Protein AF-X1JE04-F1 (afdb_monomer_lite)

Radius of gyration: 17.34 Å; chains: 1; bounding box: 39×42×39 Å

Structure (mmCIF, N/CA/C/O backbone):
data_AF-X1JE04-F1
#
_entry.id   AF-X1JE04-F1
#
loop_
_atom_site.group_PDB
_atom_site.id
_atom_site.type_symbol
_atom_site.label_atom_id
_atom_site.label_alt_id
_atom_site.label_comp_id
_atom_site.label_asym_id
_atom_site.label_entity_id
_atom_site.label_seq_id
_atom_site.pdbx_PDB_ins_code
_atom_site.Cartn_x
_atom_site.Cartn_y
_atom_site.Cartn_z
_atom_site.occupancy
_atom_site.B_iso_or_equiv
_atom_site.auth_seq_id
_atom_site.auth_comp_id
_atom_site.auth_asym_id
_atom_site.auth_atom_id
_atom_site.pdbx_PDB_model_num
ATOM 1 N N . TYR A 1 1 ? 7.769 -6.263 4.282 1.00 40.28 1 TYR A N 1
ATOM 2 C CA . TYR A 1 1 ? 6.838 -5.436 5.072 1.00 40.28 1 TYR A CA 1
ATOM 3 C C . TYR A 1 1 ? 5.611 -5.238 4.220 1.00 40.28 1 TYR A C 1
ATOM 5 O O . TYR A 1 1 ? 5.679 -4.484 3.252 1.00 40.28 1 TYR A O 1
ATOM 13 N N . ALA A 1 2 ? 4.546 -5.998 4.472 1.00 45.56 2 ALA A N 1
ATOM 14 C CA . ALA A 1 2 ? 3.330 -5.900 3.672 1.00 45.56 2 ALA A CA 1
ATOM 15 C C . ALA A 1 2 ? 2.367 -4.900 4.323 1.00 45.56 2 ALA A C 1
ATOM 17 O O . ALA A 1 2 ? 1.620 -5.281 5.221 1.00 45.56 2 ALA A O 1
ATOM 18 N N . ALA A 1 3 ? 2.370 -3.665 3.813 1.00 58.09 3 ALA A N 1
ATOM 19 C CA . ALA A 1 3 ? 1.420 -2.602 4.139 1.00 58.09 3 ALA A CA 1
ATOM 20 C C . ALA A 1 3 ? 1.406 -2.197 5.615 1.00 58.09 3 ALA A C 1
ATOM 22 O O . ALA A 1 3 ? 0.579 -2.655 6.397 1.00 58.09 3 ALA A O 1
ATOM 23 N N . GLU A 1 4 ? 2.353 -1.343 5.986 1.00 73.12 4 GLU A N 1
ATOM 24 C CA . GLU A 1 4 ? 2.323 -0.669 7.281 1.00 73.12 4 GLU A CA 1
ATOM 25 C C . GLU A 1 4 ? 1.287 0.453 7.237 1.00 73.12 4 GLU A C 1
ATOM 27 O O . GLU A 1 4 ? 1.339 1.277 6.325 1.00 73.12 4 GLU A O 1
ATOM 32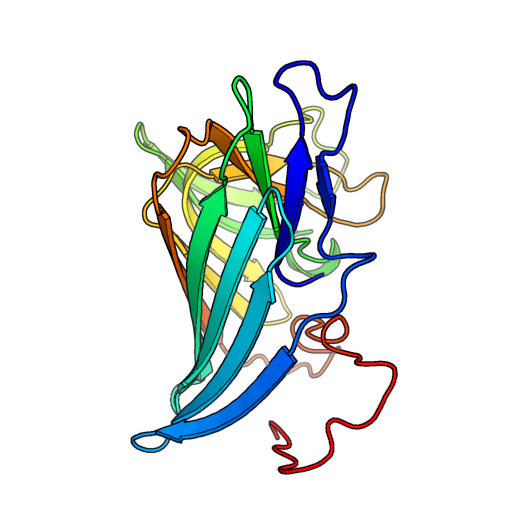 N N . PHE A 1 5 ? 0.369 0.463 8.205 1.00 84.12 5 PHE A N 1
ATOM 33 C CA . PHE A 1 5 ? -0.523 1.589 8.460 1.00 84.12 5 PHE A CA 1
ATOM 34 C C . PHE A 1 5 ? 0.094 2.449 9.553 1.00 84.12 5 PHE A C 1
ATOM 36 O O . PHE A 1 5 ? 0.276 1.976 10.678 1.00 84.12 5 PHE A O 1
ATOM 43 N N . THR A 1 6 ? 0.364 3.710 9.239 1.00 88.25 6 THR A N 1
ATOM 44 C CA . THR A 1 6 ? 0.757 4.717 10.224 1.00 88.25 6 THR A CA 1
ATOM 45 C C . THR A 1 6 ? -0.120 5.944 10.047 1.00 88.25 6 THR A C 1
ATOM 47 O O . THR A 1 6 ? -0.130 6.541 8.974 1.00 88.25 6 THR A O 1
ATOM 50 N N . VAL A 1 7 ? -0.846 6.326 11.098 1.00 88.69 7 VAL A N 1
ATOM 51 C CA . VAL A 1 7 ? -1.640 7.560 11.120 1.00 88.69 7 VAL A CA 1
ATOM 52 C C . VAL A 1 7 ? -0.888 8.603 11.922 1.00 88.69 7 VAL A C 1
ATOM 54 O O . VAL A 1 7 ? -0.470 8.339 13.051 1.00 88.69 7 VAL A O 1
ATOM 57 N N . HIS A 1 8 ? -0.713 9.783 11.349 1.00 91.75 8 HIS A N 1
ATOM 58 C CA . HIS A 1 8 ? 0.039 10.876 11.950 1.00 91.75 8 HIS A CA 1
ATOM 59 C C . HIS A 1 8 ? -0.598 12.235 11.636 1.00 91.75 8 HIS A C 1
ATOM 61 O O . HIS A 1 8 ? -1.501 12.335 10.806 1.00 91.75 8 HIS A O 1
ATOM 67 N N . ASP A 1 9 ? -0.123 13.290 12.292 1.00 89.06 9 ASP A N 1
ATOM 68 C CA . ASP A 1 9 ? -0.504 14.670 11.979 1.00 89.06 9 ASP A CA 1
ATOM 69 C C . ASP A 1 9 ? 0.147 15.166 10.675 1.00 89.06 9 ASP A C 1
ATOM 71 O O . ASP A 1 9 ? 1.183 14.644 10.254 1.00 89.06 9 ASP A O 1
ATOM 75 N N . ALA A 1 10 ? -0.381 16.218 10.036 1.00 84.69 10 ALA A N 1
ATOM 76 C CA . ALA A 1 10 ? 0.172 16.729 8.769 1.00 84.69 10 ALA A CA 1
ATOM 77 C C . ALA A 1 10 ? 1.661 17.112 8.848 1.00 84.69 10 ALA A C 1
ATOM 79 O O . ALA A 1 10 ? 2.366 17.148 7.837 1.00 84.69 10 ALA A O 1
ATOM 80 N N . LYS A 1 11 ? 2.145 17.434 10.053 1.00 85.69 11 LYS A N 1
ATOM 81 C CA . LYS A 1 11 ? 3.531 17.840 10.312 1.00 85.69 11 LYS A CA 1
ATOM 82 C C . LYS A 1 11 ? 4.466 16.669 10.604 1.00 85.69 11 LYS A C 1
ATOM 84 O O . LYS A 1 11 ? 5.660 16.917 10.765 1.00 85.69 11 LYS A O 1
ATOM 89 N N . TRP A 1 12 ? 3.959 15.435 10.656 1.00 84.12 12 TRP A N 1
ATOM 90 C CA . TRP A 1 12 ? 4.743 14.229 10.950 1.00 84.12 12 TRP A CA 1
ATOM 91 C C . TRP A 1 12 ? 5.480 14.301 12.292 1.00 84.12 12 TRP A C 1
ATOM 93 O O . TRP A 1 12 ? 6.602 13.815 12.438 1.00 84.12 12 TRP A O 1
ATOM 103 N N . THR A 1 13 ? 4.868 14.955 13.274 1.00 86.38 13 THR A N 1
ATOM 104 C CA . THR A 1 13 ? 5.428 15.113 14.620 1.00 86.38 13 THR A CA 1
ATOM 105 C C . THR A 1 13 ? 4.823 14.141 15.617 1.00 86.38 13 THR A C 1
ATOM 107 O O . THR A 1 13 ? 5.490 13.766 16.580 1.00 86.38 13 THR A O 1
ATOM 110 N N . THR A 1 14 ? 3.585 13.713 15.379 1.00 89.12 14 THR A N 1
ATOM 111 C CA . THR A 1 14 ? 2.824 12.838 16.268 1.00 89.12 14 THR A CA 1
ATOM 112 C C . THR A 1 14 ? 2.247 11.688 15.460 1.00 89.12 14 THR A C 1
ATOM 114 O O . THR A 1 14 ? 1.502 11.916 14.513 1.00 89.12 14 THR A O 1
ATOM 117 N N . ALA A 1 15 ? 2.583 10.453 15.838 1.00 89.88 15 ALA A N 1
ATOM 118 C CA . ALA A 1 15 ? 1.915 9.259 15.333 1.00 89.88 15 ALA A CA 1
ATOM 119 C C . ALA A 1 15 ? 0.777 8.889 16.292 1.00 89.88 15 ALA A C 1
ATOM 121 O O . ALA A 1 15 ? 1.029 8.617 17.465 1.00 89.88 15 ALA A O 1
ATOM 122 N N . PHE A 1 16 ? -0.455 8.895 15.790 1.00 90.50 16 PHE A N 1
ATOM 123 C CA . PHE A 1 16 ? -1.651 8.490 16.533 1.00 90.50 16 PHE A CA 1
ATOM 124 C C . PHE A 1 16 ? -1.824 6.970 16.519 1.00 90.50 16 PHE A C 1
ATOM 126 O O . PHE A 1 16 ? -2.268 6.382 17.496 1.00 90.50 16 PHE A O 1
ATOM 133 N N . PHE A 1 17 ? -1.426 6.325 15.421 1.00 90.19 17 PHE A N 1
ATOM 134 C CA . PHE A 1 17 ? -1.535 4.882 15.250 1.00 90.19 17 PHE A CA 1
ATOM 135 C C . PHE A 1 17 ? -0.348 4.334 14.454 1.00 90.19 17 PHE A C 1
ATOM 137 O O . PHE A 1 17 ? 0.114 4.964 13.501 1.00 90.19 17 PHE A O 1
ATOM 144 N N . THR A 1 18 ? 0.109 3.129 14.802 1.00 85.94 18 THR A N 1
ATOM 145 C CA . THR A 1 18 ? 0.985 2.319 13.950 1.00 85.94 18 THR A CA 1
ATOM 146 C C . THR A 1 18 ? 0.634 0.843 14.082 1.00 85.94 18 THR A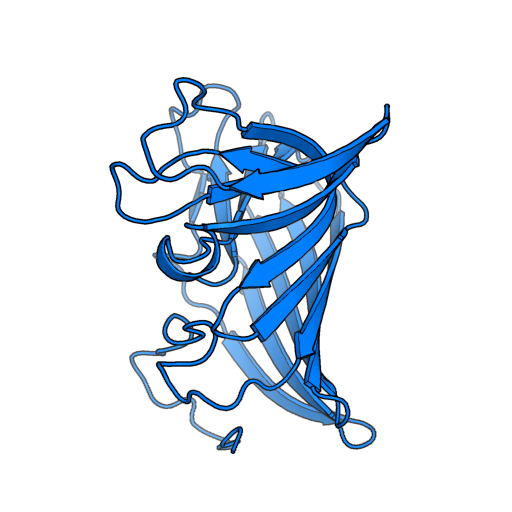 C 1
ATOM 148 O O . THR A 1 18 ? 0.590 0.296 15.186 1.00 85.94 18 THR A O 1
ATOM 151 N N . SER A 1 19 ? 0.466 0.160 12.949 1.00 80.94 19 SER A N 1
ATOM 152 C CA . SER A 1 19 ? 0.194 -1.282 12.928 1.00 80.94 19 SER A CA 1
ATOM 153 C C . SER A 1 19 ? 1.370 -2.126 13.446 1.00 80.94 19 SER A C 1
ATOM 155 O O . SER A 1 19 ? 1.237 -3.333 13.612 1.00 80.94 19 SER A O 1
ATOM 157 N N . ARG A 1 20 ? 2.542 -1.523 13.709 1.00 75.94 20 ARG A N 1
ATOM 158 C CA . ARG A 1 20 ? 3.723 -2.221 14.256 1.00 75.94 20 ARG A CA 1
ATOM 159 C C . ARG A 1 20 ? 3.629 -2.537 15.742 1.00 75.94 20 ARG A C 1
ATOM 161 O O . ARG A 1 20 ? 4.259 -3.484 16.200 1.00 75.94 20 ARG A O 1
ATOM 168 N N . THR A 1 21 ? 2.922 -1.707 16.499 1.00 76.44 21 THR A N 1
ATOM 169 C CA . THR A 1 21 ? 2.759 -1.865 17.954 1.00 76.44 21 THR A CA 1
ATOM 170 C C . THR A 1 21 ? 1.351 -2.319 18.319 1.00 76.44 21 THR A C 1
ATOM 172 O O . THR A 1 21 ? 0.981 -2.317 19.490 1.00 76.44 21 THR A O 1
ATOM 175 N N . GLY A 1 22 ? 0.576 -2.660 17.295 1.00 71.31 22 GLY A N 1
ATOM 176 C CA . GLY A 1 22 ? -0.812 -3.045 17.366 1.00 71.31 22 GLY A CA 1
ATOM 177 C C . GLY A 1 22 ? -1.067 -4.442 17.922 1.00 71.31 22 GLY A C 1
ATOM 178 O O . GLY A 1 22 ? -0.151 -5.198 18.250 1.00 71.31 22 GLY A O 1
ATOM 179 N N . SER A 1 23 ? -2.342 -4.797 18.012 1.00 79.38 23 SER A N 1
ATOM 180 C CA . SER A 1 23 ? -2.817 -6.142 18.362 1.00 79.38 23 SER A CA 1
ATOM 181 C C . SER A 1 23 ? -3.913 -6.577 17.386 1.00 79.38 23 SER A C 1
ATOM 183 O O . SER A 1 23 ? -5.082 -6.664 17.769 1.00 79.38 23 SER A O 1
ATOM 185 N N . PRO A 1 24 ? -3.562 -6.812 16.108 1.00 83.38 24 PRO A N 1
ATOM 186 C CA . PRO A 1 24 ? -4.535 -7.186 15.096 1.00 83.38 24 PRO A CA 1
ATOM 187 C C . PRO A 1 24 ? -5.117 -8.579 15.359 1.00 83.38 24 PRO A C 1
ATOM 189 O O . PRO A 1 24 ? -4.461 -9.447 15.933 1.00 83.38 24 PRO A O 1
ATOM 192 N N . THR A 1 25 ? -6.334 -8.808 14.878 1.00 82.88 25 THR A N 1
ATOM 193 C CA . THR A 1 25 ? -6.960 -10.134 14.786 1.00 82.88 25 THR A CA 1
ATOM 194 C C . THR A 1 25 ? -6.868 -10.626 13.349 1.00 82.88 25 THR A C 1
ATOM 196 O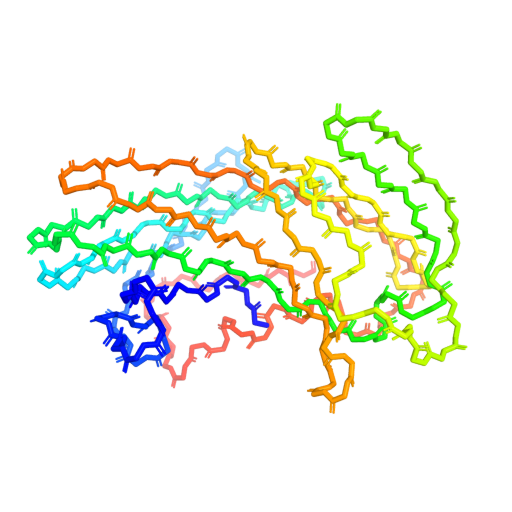 O . THR A 1 25 ? -7.112 -9.849 12.429 1.00 82.88 25 THR A O 1
ATOM 199 N N . ALA A 1 26 ? -6.536 -11.900 13.147 1.00 82.69 26 ALA A N 1
ATOM 200 C CA . ALA A 1 26 ? -6.434 -12.510 11.826 1.00 82.69 26 ALA A CA 1
ATOM 201 C C . ALA A 1 26 ? -7.333 -13.747 11.719 1.00 82.69 26 ALA A C 1
ATOM 203 O O . ALA A 1 26 ? -7.401 -14.541 12.656 1.00 82.69 26 ALA A O 1
ATOM 204 N N . THR A 1 27 ? -7.990 -13.922 10.576 1.00 83.12 27 THR A N 1
ATOM 205 C CA . THR A 1 27 ? -8.790 -15.105 10.241 1.00 83.12 27 THR A CA 1
ATOM 206 C C . THR A 1 27 ? -8.435 -15.588 8.838 1.00 83.12 27 THR A C 1
ATOM 208 O O . THR A 1 27 ? -8.167 -14.789 7.941 1.00 83.12 27 THR A O 1
ATOM 211 N N . VAL A 1 28 ? -8.408 -16.907 8.642 1.00 84.25 28 VAL A N 1
ATOM 212 C CA . VAL A 1 28 ? -8.172 -17.531 7.333 1.00 84.25 28 VAL A CA 1
ATOM 213 C C . VAL A 1 28 ? -9.399 -18.345 6.946 1.00 84.25 28 VAL A C 1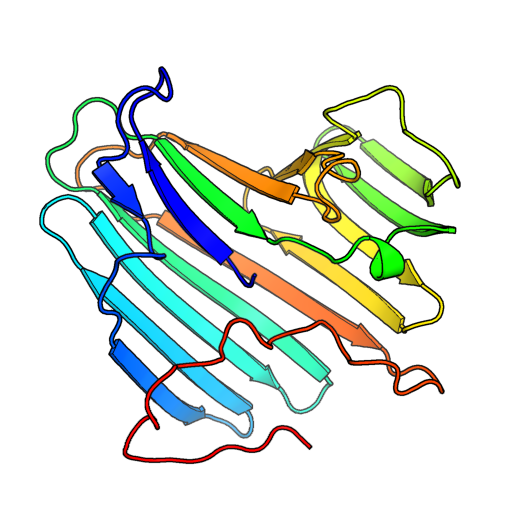
ATOM 215 O O . VAL A 1 28 ? -9.930 -19.101 7.759 1.00 84.25 28 VAL A O 1
ATOM 218 N N . ALA A 1 29 ? -9.850 -18.193 5.705 1.00 85.75 29 ALA A N 1
ATOM 219 C CA . ALA A 1 29 ? -10.980 -18.922 5.150 1.00 85.75 29 ALA A CA 1
ATOM 220 C C . ALA A 1 29 ? -10.718 -19.328 3.695 1.00 85.75 29 ALA A C 1
ATOM 222 O O . ALA A 1 29 ? -9.951 -18.688 2.982 1.00 85.75 29 ALA A O 1
ATOM 223 N N . GLU A 1 30 ? -11.404 -20.377 3.253 1.00 88.25 30 GLU A N 1
ATOM 224 C CA . GLU A 1 30 ? -11.472 -20.773 1.847 1.00 88.25 30 GLU A CA 1
ATOM 225 C C . GLU A 1 30 ? -12.775 -20.231 1.245 1.00 88.25 30 GLU A C 1
ATOM 227 O O . GLU A 1 30 ? -13.860 -20.499 1.767 1.00 88.25 30 GLU A O 1
ATOM 232 N N . ASP A 1 31 ? -12.681 -19.476 0.150 1.00 82.81 31 ASP A N 1
ATOM 233 C CA . ASP A 1 31 ? -13.820 -18.862 -0.539 1.00 82.81 31 ASP A CA 1
ATOM 234 C C . ASP A 1 31 ? -13.687 -19.071 -2.051 1.00 82.81 31 ASP A C 1
ATOM 236 O O . ASP A 1 31 ? -12.750 -18.590 -2.684 1.00 82.81 31 ASP A O 1
ATOM 240 N N . GLY A 1 32 ? -14.597 -19.847 -2.645 1.00 80.38 32 GLY A N 1
ATOM 241 C CA . GLY A 1 32 ? -14.619 -20.062 -4.096 1.00 80.38 32 GLY A CA 1
ATOM 242 C C . GLY A 1 32 ? -13.352 -20.698 -4.694 1.00 80.38 32 GLY A C 1
ATOM 243 O O . GLY A 1 32 ? -13.101 -20.520 -5.883 1.00 80.38 32 GLY A O 1
ATOM 244 N N . GLY A 1 33 ? -12.560 -21.432 -3.901 1.00 81.50 33 GLY A N 1
ATOM 245 C CA . GLY A 1 33 ? -11.275 -22.009 -4.324 1.00 81.50 33 GLY A CA 1
ATOM 246 C C . GLY A 1 33 ? -10.079 -21.057 -4.201 1.00 81.50 33 GLY A C 1
ATOM 247 O O . GLY A 1 33 ? -9.002 -21.382 -4.697 1.00 81.50 33 GLY A O 1
ATOM 248 N N . ALA A 1 34 ? -10.270 -19.899 -3.568 1.00 83.81 34 ALA A N 1
ATOM 249 C CA . ALA A 1 34 ? -9.215 -18.987 -3.156 1.00 83.81 34 ALA A CA 1
ATOM 250 C C . ALA A 1 34 ? -9.029 -19.035 -1.634 1.00 83.81 34 ALA A C 1
ATOM 252 O O . ALA A 1 34 ? -10.001 -19.150 -0.880 1.00 83.81 34 ALA A O 1
ATOM 253 N N . THR A 1 35 ? -7.789 -18.854 -1.185 1.00 84.50 35 THR A N 1
ATOM 254 C CA . THR A 1 35 ? -7.483 -18.663 0.235 1.00 84.50 35 THR A CA 1
ATOM 255 C C . THR A 1 35 ? -7.581 -17.178 0.564 1.00 84.50 35 THR A C 1
ATOM 257 O O . THR A 1 35 ? -6.939 -16.339 -0.075 1.00 84.50 35 THR A O 1
ATOM 260 N N . VAL A 1 36 ? -8.374 -16.843 1.577 1.00 87.44 36 VAL A N 1
ATOM 261 C CA . VAL A 1 36 ? -8.597 -15.477 2.049 1.00 87.44 36 VAL A CA 1
ATOM 262 C C . VAL A 1 36 ? -8.058 -15.340 3.466 1.00 87.44 36 VAL A C 1
ATOM 264 O O . VAL A 1 36 ? -8.517 -16.020 4.377 1.00 87.44 36 VAL A O 1
ATOM 267 N N . LEU A 1 37 ? -7.114 -14.423 3.659 1.00 85.06 37 LEU A N 1
ATOM 268 C CA . LEU A 1 37 ? -6.650 -13.965 4.965 1.00 85.06 37 LEU A CA 1
ATOM 269 C C . LEU A 1 37 ? -7.248 -12.585 5.243 1.00 85.06 37 LEU A C 1
ATOM 271 O O . LEU A 1 37 ? -6.952 -11.627 4.531 1.00 85.06 37 LEU A O 1
ATOM 275 N N . GLU A 1 38 ? -8.051 -12.466 6.288 1.00 86.88 38 GLU A N 1
ATOM 276 C CA . GLU A 1 38 ? -8.581 -11.193 6.764 1.00 86.88 38 GLU A CA 1
ATOM 277 C C . GLU A 1 38 ? -7.870 -10.788 8.056 1.00 86.88 38 GLU A C 1
ATOM 279 O O . GLU A 1 38 ? -7.711 -11.587 8.973 1.00 86.88 38 GLU A O 1
ATOM 284 N N . ILE A 1 39 ? -7.410 -9.542 8.120 1.00 87.38 39 ILE A N 1
ATOM 285 C CA . ILE A 1 39 ? -6.742 -8.951 9.277 1.00 87.38 39 ILE A CA 1
ATOM 286 C C . ILE A 1 39 ? -7.512 -7.702 9.666 1.00 87.38 39 ILE A C 1
ATOM 288 O O . ILE A 1 39 ? -7.702 -6.812 8.840 1.00 87.38 39 ILE A O 1
ATOM 292 N N . THR A 1 40 ? -7.922 -7.607 10.921 1.00 88.56 40 THR A N 1
ATOM 293 C CA . THR A 1 40 ? -8.661 -6.462 11.449 1.00 88.56 40 THR A CA 1
ATOM 294 C C . THR A 1 40 ? -7.960 -5.882 12.660 1.00 88.56 40 THR A C 1
ATOM 296 O O . THR A 1 40 ? -7.374 -6.600 13.469 1.00 88.56 40 THR A O 1
ATOM 299 N N . GLU A 1 41 ? -8.031 -4.566 12.801 1.00 88.75 41 GLU A N 1
ATOM 300 C CA . GLU A 1 41 ? -7.556 -3.879 13.991 1.00 88.75 41 GLU A CA 1
ATOM 301 C C . GLU A 1 41 ? -8.352 -2.598 14.219 1.00 88.75 41 GLU A C 1
ATOM 303 O O . GLU A 1 41 ? -8.762 -1.922 13.271 1.00 88.75 41 GLU A O 1
ATOM 308 N N . ARG A 1 42 ? -8.566 -2.267 15.491 1.00 91.50 42 ARG A N 1
ATOM 309 C CA . ARG A 1 42 ? -9.253 -1.054 15.924 1.00 91.50 42 ARG A CA 1
ATOM 310 C C . ARG A 1 42 ? -8.581 -0.498 17.178 1.00 91.50 42 ARG A C 1
ATOM 312 O O . ARG A 1 42 ? -8.378 -1.236 18.139 1.00 91.50 42 ARG A O 1
ATOM 319 N N . SER A 1 43 ? -8.284 0.794 17.155 1.00 91.06 43 SER A N 1
ATOM 320 C CA . SER A 1 43 ? -7.977 1.638 18.310 1.00 91.06 43 SER A CA 1
ATOM 321 C C . SER A 1 43 ? -9.078 2.691 18.491 1.00 91.06 43 SER A C 1
ATOM 323 O O . SER A 1 43 ? -10.100 2.647 17.798 1.00 91.06 43 SER A O 1
ATOM 325 N N . ASP A 1 44 ? -8.879 3.620 19.427 1.00 91.50 44 ASP A N 1
ATOM 326 C CA . ASP A 1 44 ? -9.800 4.739 19.643 1.00 91.50 44 ASP A CA 1
ATOM 327 C C . ASP A 1 44 ? -9.816 5.690 18.433 1.00 91.50 44 ASP A C 1
ATOM 329 O O . ASP A 1 44 ? -10.869 6.196 18.059 1.00 91.50 44 ASP A O 1
ATOM 333 N N . GLU A 1 45 ? -8.666 5.882 17.784 1.00 92.81 45 GLU A N 1
ATOM 334 C CA . GLU A 1 45 ? -8.473 6.864 16.716 1.00 92.81 45 GLU A CA 1
ATOM 335 C C . GLU A 1 45 ? -8.503 6.270 15.304 1.00 92.81 45 GLU A C 1
ATOM 337 O O . GLU A 1 45 ? -8.711 7.000 14.336 1.00 92.81 45 GLU A O 1
ATOM 342 N N . PHE A 1 46 ? -8.251 4.968 15.136 1.00 94.19 46 PHE A N 1
ATOM 343 C CA . PHE A 1 46 ? -8.122 4.356 13.813 1.0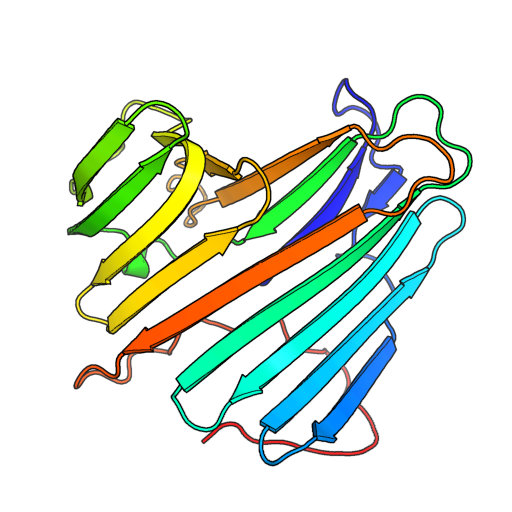0 94.19 46 PHE A CA 1
ATOM 344 C C . PHE A 1 46 ? -8.624 2.919 13.778 1.00 94.19 46 PHE A C 1
ATOM 346 O O . PHE A 1 46 ? -8.489 2.155 14.729 1.00 94.19 46 PHE A O 1
ATOM 353 N N . SER A 1 47 ? -9.161 2.507 12.634 1.00 94.88 47 SER A N 1
ATOM 354 C CA . SER A 1 47 ? -9.452 1.098 12.386 1.00 94.88 47 SER A CA 1
ATOM 355 C C . SER A 1 47 ? -9.196 0.715 10.944 1.00 94.88 47 SER A C 1
ATOM 357 O O . SER A 1 47 ? -9.459 1.500 10.028 1.00 94.88 47 SER A O 1
ATOM 359 N N . TYR A 1 48 ? -8.756 -0.524 10.738 1.00 93.19 48 TYR A N 1
ATOM 360 C CA . TYR A 1 48 ? -8.616 -1.098 9.411 1.00 93.19 48 TYR A CA 1
ATOM 361 C C . TYR A 1 48 ? -9.065 -2.556 9.342 1.00 93.19 48 TYR A C 1
ATOM 363 O O . TYR A 1 48 ? -9.095 -3.300 10.322 1.00 93.19 48 TYR A O 1
ATOM 371 N N . THR A 1 49 ? -9.398 -2.958 8.126 1.00 92.94 49 THR A N 1
ATOM 372 C CA . THR A 1 49 ? -9.553 -4.335 7.679 1.00 92.94 49 THR A CA 1
ATOM 373 C C . THR A 1 49 ? -8.686 -4.500 6.442 1.00 92.94 49 THR A C 1
ATOM 375 O O . THR A 1 49 ? -8.773 -3.699 5.516 1.00 92.94 49 THR A O 1
ATOM 378 N N . LYS A 1 50 ? -7.825 -5.509 6.432 1.00 90.06 50 LYS A N 1
ATOM 379 C CA . LYS A 1 50 ? -6.986 -5.908 5.307 1.00 90.06 50 LYS A CA 1
ATOM 380 C C . LYS A 1 50 ? -7.399 -7.313 4.901 1.00 90.06 50 LYS A C 1
ATOM 382 O O . LYS A 1 50 ? -7.216 -8.243 5.678 1.00 90.06 50 LYS A O 1
ATOM 387 N N . ARG A 1 51 ? -7.898 -7.476 3.685 1.00 89.81 51 ARG A N 1
ATOM 388 C CA . ARG A 1 51 ? -8.246 -8.772 3.103 1.00 89.81 51 ARG A CA 1
ATOM 389 C C . ARG A 1 51 ? -7.227 -9.119 2.029 1.00 89.81 51 ARG A C 1
ATOM 391 O O . ARG A 1 51 ? -7.022 -8.351 1.099 1.00 89.81 51 ARG A O 1
ATOM 398 N N . VAL A 1 52 ? -6.555 -10.251 2.173 1.00 88.00 52 VAL A N 1
ATOM 399 C CA . VAL A 1 52 ? -5.601 -10.792 1.203 1.00 88.00 52 VAL A CA 1
ATOM 400 C C . VAL A 1 52 ? -6.226 -12.036 0.599 1.00 88.00 52 VAL A C 1
ATOM 402 O O . VAL A 1 52 ? -6.406 -13.029 1.295 1.00 88.00 52 VAL A O 1
ATOM 405 N N . THR A 1 53 ? -6.546 -11.982 -0.686 1.00 87.69 53 THR A N 1
ATOM 406 C CA . THR A 1 53 ? -7.113 -13.103 -1.436 1.00 87.69 53 THR A CA 1
ATOM 407 C C . THR A 1 53 ? -6.052 -13.656 -2.376 1.00 87.69 53 THR A C 1
ATOM 409 O O . THR A 1 53 ? -5.533 -12.915 -3.212 1.00 87.69 53 THR A O 1
ATOM 412 N N . VAL A 1 54 ? -5.732 -14.941 -2.245 1.00 83.62 54 VAL A N 1
ATOM 413 C CA . VAL A 1 54 ? -4.814 -15.668 -3.131 1.00 83.62 54 VAL A CA 1
ATOM 414 C C . VAL A 1 54 ? -5.635 -16.598 -4.016 1.00 83.62 54 VAL A C 1
ATOM 416 O O . VAL A 1 54 ? -6.237 -17.555 -3.528 1.00 83.62 54 VAL A O 1
ATOM 419 N N . GLY A 1 55 ? -5.696 -16.274 -5.307 1.00 76.75 55 GLY A N 1
ATOM 420 C CA . GLY A 1 55 ? -6.375 -17.077 -6.322 1.00 76.75 55 GLY A CA 1
ATOM 421 C C . GLY A 1 55 ? -5.505 -18.221 -6.849 1.00 76.75 55 GLY A C 1
ATOM 422 O O . GLY A 1 55 ? -4.299 -18.266 -6.622 1.00 76.75 55 GLY A O 1
ATOM 423 N N . ALA A 1 56 ? -6.122 -19.140 -7.596 1.00 71.12 56 ALA A N 1
ATOM 424 C CA . ALA A 1 56 ? -5.446 -20.289 -8.210 1.00 71.12 56 ALA A CA 1
ATOM 425 C C . ALA A 1 56 ? -4.514 -19.928 -9.393 1.00 71.12 56 ALA A C 1
ATOM 427 O O . ALA A 1 56 ? -3.857 -20.806 -9.945 1.00 71.12 56 ALA A O 1
ATOM 428 N N . ASP A 1 57 ? -4.489 -18.663 -9.812 1.00 71.19 57 ASP A N 1
ATOM 429 C CA . ASP A 1 57 ? -3.769 -18.120 -10.969 1.00 71.19 57 ASP A CA 1
ATOM 430 C C . ASP A 1 57 ? -2.537 -17.280 -10.579 1.00 71.19 57 ASP A C 1
ATOM 432 O O . ASP A 1 57 ? -2.154 -16.372 -11.314 1.00 71.19 57 ASP A O 1
ATOM 436 N N . ASP A 1 58 ? -1.944 -17.538 -9.406 1.00 70.12 58 ASP A N 1
ATOM 437 C CA . ASP A 1 58 ? -0.819 -16.767 -8.839 1.00 70.12 58 ASP A CA 1
ATOM 438 C C . ASP A 1 58 ? -1.116 -15.258 -8.686 1.00 70.12 58 ASP A C 1
ATOM 440 O O . ASP A 1 58 ? -0.220 -14.413 -8.540 1.00 70.12 58 ASP A O 1
ATOM 444 N N . ARG A 1 59 ? -2.407 -14.906 -8.697 1.00 77.56 59 ARG A N 1
ATOM 445 C CA . ARG A 1 59 ? -2.909 -13.564 -8.442 1.00 77.56 59 ARG A CA 1
ATOM 446 C C . ARG A 1 59 ? -3.206 -13.400 -6.960 1.00 77.56 59 ARG A C 1
ATOM 448 O O . ARG A 1 59 ? -3.965 -14.155 -6.354 1.00 77.56 59 ARG A O 1
ATOM 455 N N . LEU A 1 60 ? -2.652 -12.338 -6.398 1.00 80.69 60 LEU A N 1
ATOM 456 C CA . LEU A 1 60 ? -2.888 -11.890 -5.041 1.00 80.69 60 LEU A CA 1
ATOM 457 C C . LEU A 1 60 ? -3.609 -10.543 -5.093 1.00 80.69 60 LEU A C 1
ATOM 459 O O . LEU A 1 60 ? -3.117 -9.581 -5.675 1.00 80.69 60 LEU A O 1
ATOM 463 N N . VAL A 1 61 ? -4.785 -10.458 -4.487 1.00 85.56 61 VAL A N 1
ATOM 464 C CA . VAL A 1 61 ? -5.530 -9.203 -4.342 1.00 85.56 61 VAL A CA 1
ATOM 465 C C . VAL A 1 61 ? -5.495 -8.805 -2.878 1.00 85.56 61 VAL A C 1
ATOM 467 O O . VAL A 1 61 ? -5.887 -9.591 -2.019 1.00 85.56 61 VAL A O 1
ATOM 470 N N . VAL A 1 62 ? -5.021 -7.595 -2.589 1.00 85.81 62 VAL A N 1
ATOM 471 C CA . VAL A 1 62 ? -5.097 -7.008 -1.252 1.00 85.81 62 VAL A CA 1
ATOM 472 C C . VAL A 1 62 ? -6.100 -5.876 -1.259 1.00 85.81 62 VAL A C 1
ATOM 474 O O . VAL A 1 62 ? -5.941 -4.900 -1.985 1.00 85.81 62 VAL A O 1
ATOM 477 N N . GLU A 1 63 ? -7.114 -6.000 -0.425 1.00 89.44 63 GLU A N 1
ATOM 478 C CA . GLU A 1 63 ? -8.113 -4.974 -0.194 1.00 89.44 63 GLU A CA 1
ATOM 479 C C . GLU A 1 63 ? -7.923 -4.409 1.204 1.00 89.44 63 GLU A C 1
ATOM 481 O O . GLU A 1 63 ? -7.682 -5.144 2.163 1.00 89.44 63 GLU A O 1
ATOM 486 N N . TYR A 1 64 ? -8.041 -3.097 1.322 1.00 88.62 64 TYR A N 1
ATOM 487 C CA . TYR A 1 64 ? -8.031 -2.399 2.589 1.00 88.62 64 TYR A CA 1
ATOM 488 C C . TYR A 1 64 ? -9.325 -1.620 2.732 1.00 88.62 64 TYR A C 1
ATOM 490 O O . TYR A 1 64 ? -9.748 -0.942 1.799 1.00 88.62 64 TYR A O 1
ATOM 498 N N . GLU A 1 65 ? -9.911 -1.666 3.918 1.00 93.31 65 GLU A N 1
ATOM 499 C CA . GLU A 1 65 ? -10.918 -0.712 4.349 1.00 93.31 65 GLU A CA 1
ATOM 500 C C . GLU A 1 65 ? -10.453 -0.071 5.650 1.00 93.31 65 GLU A C 1
ATOM 502 O O . GLU A 1 65 ? -10.153 -0.777 6.610 1.00 93.31 65 GLU A O 1
ATOM 507 N N . PHE A 1 66 ? -10.375 1.253 5.700 1.00 93.38 66 PHE A N 1
ATOM 508 C CA . PHE A 1 66 ? -9.830 1.957 6.856 1.00 93.38 66 PHE A CA 1
ATOM 509 C C . PHE A 1 66 ? -10.466 3.327 7.065 1.00 93.38 66 PHE A C 1
ATOM 511 O O . PHE A 1 66 ? -11.153 3.851 6.192 1.00 93.38 66 PHE A O 1
ATOM 518 N N . GLY A 1 67 ? -10.247 3.910 8.238 1.00 94.88 67 GLY A N 1
ATOM 519 C CA . GLY A 1 67 ? -10.775 5.220 8.602 1.00 94.88 67 GLY A CA 1
ATOM 520 C C . GLY A 1 67 ? -10.376 5.606 10.018 1.00 94.88 67 GLY A C 1
ATOM 521 O O . GLY A 1 67 ? -9.943 4.750 10.796 1.00 94.88 67 GLY A O 1
ATOM 522 N N . GLN A 1 68 ? -10.524 6.890 10.321 1.00 95.06 68 GLN A N 1
ATOM 523 C CA . GLN A 1 68 ? -10.185 7.478 11.614 1.00 95.06 68 GLN A CA 1
ATOM 524 C C . GLN A 1 68 ? -11.410 8.134 12.253 1.00 95.06 68 GLN A C 1
ATOM 526 O O . GLN A 1 68 ? -12.315 8.573 11.540 1.00 95.06 68 GLN A O 1
ATOM 531 N N . GLU A 1 69 ? -11.425 8.177 13.580 1.00 95.00 69 GLU A N 1
ATOM 532 C CA . GLU A 1 69 ? -12.456 8.844 14.374 1.00 95.00 69 GLU A CA 1
ATOM 533 C C . GLU A 1 69 ? -11.786 9.810 15.367 1.00 95.00 69 GLU A C 1
ATOM 535 O O . GLU A 1 69 ? -10.835 9.452 16.063 1.00 95.00 69 GLU A O 1
ATOM 540 N N . GLY A 1 70 ? -12.294 11.038 15.457 1.00 94.19 70 GLY A N 1
ATOM 541 C CA . GLY A 1 70 ? -11.919 12.010 16.484 1.00 94.19 70 GLY A CA 1
ATOM 542 C C . GLY A 1 70 ? -10.601 12.759 16.264 1.00 94.19 70 GLY A C 1
ATOM 543 O O . GLY A 1 70 ? -10.192 13.506 17.155 1.00 94.19 70 GLY A O 1
ATOM 544 N N . LEU A 1 71 ? -9.935 12.607 15.112 1.00 92.88 71 LEU A N 1
ATOM 545 C CA . LEU A 1 71 ? -8.746 13.392 14.766 1.00 92.88 71 LEU A CA 1
ATOM 546 C C . LEU A 1 71 ? -9.085 14.519 13.780 1.00 92.88 71 LEU A C 1
ATOM 548 O O . LEU A 1 71 ? -9.597 14.283 12.687 1.00 92.88 71 LEU A O 1
ATOM 552 N N . ASP A 1 72 ? -8.703 15.750 14.126 1.00 89.31 72 ASP A N 1
ATOM 553 C CA . ASP A 1 72 ? -8.928 16.933 13.277 1.00 89.31 72 ASP A CA 1
ATOM 554 C C . ASP A 1 72 ? -7.972 17.010 12.067 1.00 89.31 72 ASP A C 1
ATOM 556 O O . ASP A 1 72 ? -8.285 17.621 11.041 1.00 89.31 72 ASP A O 1
ATOM 560 N N . ASP A 1 73 ? -6.779 16.422 12.186 1.00 90.06 73 ASP A N 1
ATOM 561 C CA . ASP A 1 73 ? -5.715 16.512 11.182 1.00 90.06 73 ASP A CA 1
ATOM 562 C C . ASP A 1 73 ? -4.962 15.183 11.062 1.00 90.06 73 ASP A C 1
ATOM 564 O O . ASP A 1 73 ? -3.819 15.056 11.492 1.00 90.06 73 ASP A O 1
ATOM 568 N N . ALA A 1 74 ? -5.632 14.170 10.510 1.00 92.44 74 ALA A N 1
ATOM 569 C CA . ALA A 1 74 ? -5.071 12.839 10.314 1.00 92.44 74 ALA A CA 1
ATOM 570 C C . ALA A 1 74 ? -4.598 12.617 8.874 1.00 92.44 74 ALA A C 1
ATOM 572 O O . ALA A 1 74 ? -5.317 12.874 7.906 1.00 92.44 74 ALA A O 1
ATOM 573 N N . TYR A 1 75 ? -3.394 12.072 8.744 1.00 91.50 75 TYR A N 1
ATOM 574 C CA . TYR A 1 75 ? -2.817 11.594 7.498 1.00 91.50 75 TYR A CA 1
ATOM 575 C C . TYR A 1 75 ? -2.428 10.134 7.662 1.00 91.50 75 TYR A C 1
ATOM 577 O O . TYR A 1 75 ? -1.768 9.760 8.631 1.00 91.50 75 TYR A O 1
ATOM 585 N N . LEU A 1 76 ? -2.859 9.311 6.714 1.00 88.62 76 LEU A N 1
ATOM 586 C CA . LEU A 1 76 ? -2.435 7.932 6.602 1.00 88.62 76 LEU A CA 1
ATOM 587 C C . LEU A 1 76 ? -1.217 7.849 5.695 1.00 88.62 76 LEU A C 1
ATOM 589 O O . LEU A 1 76 ? -1.290 8.222 4.524 1.00 88.62 76 LEU A O 1
ATOM 593 N N . GLN A 1 77 ? -0.159 7.253 6.230 1.00 86.31 77 GLN A N 1
ATOM 594 C CA . GLN A 1 77 ? 0.854 6.571 5.455 1.00 86.31 77 GLN A CA 1
ATOM 595 C C . GLN A 1 77 ? 0.503 5.084 5.414 1.00 86.31 77 GLN A C 1
ATOM 597 O O . GLN A 1 77 ? 0.643 4.367 6.407 1.00 86.31 77 GLN A O 1
ATOM 602 N N . LEU A 1 78 ? 0.060 4.624 4.252 1.00 82.38 78 LEU A N 1
ATOM 603 C CA . LEU A 1 78 ? 0.021 3.207 3.909 1.00 82.38 78 LEU A CA 1
ATOM 604 C C . LEU A 1 78 ? 1.241 2.939 3.038 1.00 82.38 78 LEU A C 1
ATOM 606 O O . LEU A 1 78 ? 1.607 3.787 2.227 1.00 82.38 78 LEU A O 1
ATOM 610 N N . GLY A 1 79 ? 1.901 1.791 3.155 1.00 76.44 79 GLY A N 1
ATOM 611 C CA . GLY A 1 79 ? 3.000 1.550 2.227 1.00 76.44 79 GLY A CA 1
ATOM 612 C C . GLY A 1 79 ? 3.624 0.173 2.231 1.00 76.44 79 GLY A C 1
ATOM 613 O O . GLY A 1 79 ? 3.626 -0.558 3.220 1.00 76.44 79 GLY A O 1
ATOM 614 N N . TRP A 1 80 ? 4.155 -0.186 1.072 1.00 76.69 80 TRP A N 1
ATOM 615 C CA . TRP A 1 80 ? 4.807 -1.452 0.795 1.00 76.69 80 TRP A CA 1
ATOM 616 C C . TRP A 1 80 ? 6.304 -1.215 0.668 1.00 76.69 80 TRP A C 1
ATOM 618 O O . TRP A 1 80 ? 6.747 -0.173 0.184 1.00 76.69 80 TRP A O 1
ATOM 628 N N . ARG A 1 81 ? 7.104 -2.198 1.084 1.00 75.19 81 ARG A N 1
ATOM 629 C CA . ARG A 1 81 ? 8.564 -2.118 0.965 1.00 75.19 81 ARG A CA 1
ATOM 630 C C . ARG A 1 81 ? 9.114 -3.236 0.089 1.00 75.19 81 ARG A C 1
ATOM 632 O O . ARG A 1 81 ? 9.528 -4.263 0.632 1.00 75.19 81 ARG A O 1
ATOM 639 N N . PRO A 1 82 ? 9.113 -3.073 -1.248 1.00 71.06 82 PRO A N 1
ATOM 640 C CA . PRO A 1 82 ? 9.805 -3.995 -2.135 1.00 71.06 82 PRO A CA 1
ATOM 641 C C . PRO A 1 82 ? 11.288 -4.074 -1.760 1.00 71.06 82 PRO A C 1
ATOM 643 O O . PRO A 1 82 ? 11.945 -3.052 -1.525 1.00 71.06 82 PRO A O 1
ATOM 646 N N . ALA A 1 83 ? 11.826 -5.292 -1.697 1.00 72.06 83 ALA A N 1
ATOM 647 C CA . ALA A 1 83 ? 13.252 -5.484 -1.475 1.00 72.06 83 ALA A CA 1
ATOM 648 C C . ALA A 1 83 ? 14.046 -4.927 -2.663 1.00 72.06 83 ALA A C 1
ATOM 650 O O . ALA A 1 83 ? 13.615 -5.043 -3.810 1.00 72.06 83 ALA A O 1
ATOM 651 N N . VAL A 1 84 ? 15.231 -4.371 -2.399 1.00 74.94 84 VAL A N 1
ATOM 652 C CA . VAL A 1 84 ? 16.058 -3.740 -3.443 1.00 74.94 84 VAL A CA 1
ATOM 653 C C . VAL A 1 84 ? 16.350 -4.699 -4.588 1.00 74.94 84 VAL A C 1
ATOM 655 O O . VAL A 1 84 ? 16.224 -4.312 -5.741 1.00 74.94 84 VAL A O 1
ATOM 658 N N . LEU A 1 85 ? 16.634 -5.963 -4.273 1.00 72.12 85 LEU A N 1
ATOM 659 C CA . LEU A 1 85 ? 16.920 -7.012 -5.253 1.00 72.12 85 LEU A CA 1
ATOM 660 C C . LEU A 1 85 ? 15.805 -7.190 -6.296 1.00 72.12 85 LEU A C 1
ATOM 662 O O . LEU A 1 85 ? 16.099 -7.527 -7.434 1.00 72.12 85 LEU A O 1
ATOM 666 N N . TRP A 1 86 ? 14.541 -6.943 -5.940 1.00 72.19 86 TRP A N 1
ATOM 667 C CA . TRP A 1 86 ? 13.419 -7.081 -6.873 1.00 72.19 86 TRP A CA 1
ATOM 668 C C . TRP A 1 86 ? 13.348 -5.962 -7.906 1.00 72.19 86 TRP A C 1
ATOM 670 O O . TRP A 1 86 ? 12.817 -6.176 -8.992 1.00 72.19 86 TRP A O 1
ATOM 680 N N . LEU A 1 87 ? 13.834 -4.769 -7.564 1.00 76.62 87 LEU A N 1
ATOM 681 C CA . LEU A 1 87 ? 13.737 -3.603 -8.437 1.00 76.62 87 LEU A CA 1
ATOM 682 C C . LEU A 1 87 ? 15.072 -3.245 -9.073 1.00 76.62 87 LEU A C 1
ATOM 684 O O . LEU A 1 87 ? 15.089 -2.682 -10.158 1.00 76.62 87 LEU A O 1
ATOM 688 N N . ASP A 1 88 ? 16.195 -3.571 -8.446 1.00 78.50 88 ASP A N 1
ATOM 689 C CA . ASP A 1 88 ? 17.507 -3.248 -8.988 1.00 78.50 88 ASP A CA 1
ATOM 690 C C . ASP A 1 88 ? 17.760 -3.998 -10.307 1.00 78.50 88 ASP A C 1
ATOM 692 O O . ASP A 1 88 ? 17.625 -5.218 -10.393 1.00 78.50 88 ASP A O 1
ATOM 696 N N . GLY A 1 89 ? 18.062 -3.254 -11.375 1.00 79.75 89 GLY A N 1
ATOM 697 C CA . GLY A 1 89 ? 18.213 -3.800 -12.730 1.00 79.75 89 GLY A CA 1
ATOM 698 C C . GLY A 1 89 ? 16.920 -4.294 -13.401 1.00 79.75 89 GLY A C 1
ATOM 699 O O . GLY A 1 89 ? 16.974 -4.741 -14.560 1.00 79.75 89 GLY A O 1
ATOM 700 N N . ALA A 1 90 ? 15.772 -4.215 -12.718 1.00 84.69 90 ALA A N 1
ATOM 701 C CA . ALA A 1 90 ? 14.481 -4.643 -13.242 1.00 84.69 90 ALA A CA 1
ATOM 702 C C . ALA A 1 90 ? 14.039 -3.759 -14.416 1.00 84.69 90 ALA A C 1
ATOM 704 O O . ALA A 1 90 ? 14.261 -2.546 -14.421 1.00 84.69 90 ALA A O 1
ATOM 705 N N . GLY A 1 91 ? 13.405 -4.367 -15.416 1.00 88.56 91 GLY A N 1
ATOM 706 C CA . GLY A 1 91 ? 12.594 -3.613 -16.369 1.00 88.56 91 GLY A CA 1
ATOM 707 C C . GLY A 1 91 ? 11.385 -3.032 -15.645 1.00 88.56 91 GLY A C 1
ATOM 708 O O . GLY A 1 91 ? 10.852 -3.689 -14.751 1.00 88.56 91 GLY A O 1
ATOM 709 N N . TYR A 1 92 ? 10.974 -1.819 -15.998 1.00 91.00 92 TYR A N 1
ATOM 710 C CA . TYR A 1 92 ? 9.773 -1.208 -15.447 1.00 91.00 92 TYR A CA 1
ATOM 711 C C . TYR A 1 92 ? 8.873 -0.660 -16.544 1.00 91.00 92 TYR A C 1
ATOM 713 O O . TYR A 1 92 ? 9.353 -0.165 -17.561 1.00 91.00 92 TYR A O 1
ATOM 721 N N . GLU A 1 93 ? 7.578 -0.703 -16.271 1.00 92.62 93 GLU A N 1
ATOM 722 C CA . GLU A 1 93 ? 6.540 0.061 -16.953 1.00 92.62 93 GLU A CA 1
ATOM 723 C C . GLU A 1 93 ? 5.748 0.764 -15.848 1.00 92.62 93 GLU A C 1
ATOM 725 O O . GLU A 1 93 ? 5.297 0.126 -14.896 1.00 92.62 93 GLU A O 1
ATOM 730 N N . VAL A 1 94 ? 5.614 2.082 -15.917 1.00 90.94 94 VAL A N 1
ATOM 731 C CA . VAL A 1 94 ? 4.872 2.869 -14.932 1.00 90.94 94 VAL A CA 1
ATOM 732 C C . VAL A 1 94 ? 3.876 3.767 -15.637 1.00 90.94 94 VAL A C 1
ATOM 734 O O . VAL A 1 94 ? 4.186 4.389 -16.654 1.00 90.94 94 VAL A O 1
ATOM 737 N N . THR A 1 95 ? 2.687 3.877 -15.064 1.00 90.81 95 THR A N 1
ATOM 738 C CA . THR A 1 95 ? 1.642 4.778 -15.537 1.00 90.81 95 THR A CA 1
ATOM 739 C C . THR A 1 95 ? 1.256 5.718 -14.408 1.00 90.81 95 THR A C 1
ATOM 741 O O . THR A 1 95 ? 0.811 5.292 -13.336 1.00 90.81 95 THR A O 1
ATOM 744 N N . THR A 1 96 ? 1.417 7.012 -14.665 1.00 86.31 96 THR A N 1
ATOM 745 C CA . THR A 1 96 ? 0.869 8.091 -13.843 1.00 86.31 96 THR A CA 1
ATOM 746 C C . THR A 1 96 ? -0.360 8.693 -14.521 1.00 86.31 96 THR A C 1
ATOM 748 O O . THR A 1 96 ? -0.693 8.342 -15.655 1.00 86.31 96 THR A O 1
ATOM 751 N N . ALA A 1 97 ? -1.029 9.635 -13.855 1.00 78.06 97 ALA A N 1
ATOM 752 C CA . ALA A 1 97 ? -2.128 10.393 -14.459 1.00 78.06 97 ALA A CA 1
ATOM 753 C C . ALA A 1 97 ? -1.726 11.150 -15.745 1.00 78.06 97 ALA A C 1
ATOM 755 O O . ALA A 1 97 ? -2.574 11.425 -16.590 1.00 78.06 97 ALA A O 1
ATOM 756 N N . GLU A 1 98 ? -0.444 11.488 -15.899 1.00 81.69 98 GLU A N 1
ATOM 757 C CA . GLU A 1 98 ? 0.038 12.362 -16.974 1.00 81.69 98 GLU A CA 1
ATOM 758 C C . GLU A 1 98 ? 0.717 11.601 -18.114 1.00 81.69 98 GLU A C 1
ATOM 760 O O . GLU A 1 98 ? 0.731 12.072 -19.252 1.00 81.69 98 GLU A O 1
ATOM 765 N N . LYS A 1 99 ? 1.323 10.445 -17.822 1.00 87.12 99 LYS A N 1
ATOM 766 C CA . LYS A 1 99 ? 2.142 9.721 -18.795 1.00 87.12 99 LYS A CA 1
ATOM 767 C C . LYS A 1 99 ? 2.318 8.253 -18.438 1.00 87.12 99 LYS A C 1
ATOM 769 O O . LYS A 1 99 ? 2.203 7.852 -17.284 1.00 87.12 99 LYS A O 1
ATOM 774 N N . SER A 1 100 ? 2.679 7.472 -19.450 1.00 90.62 100 SER A N 1
ATOM 775 C CA . SER A 1 100 ? 3.301 6.164 -19.258 1.00 90.62 100 SER A CA 1
ATOM 776 C C . SER A 1 100 ? 4.782 6.248 -19.613 1.00 90.62 100 SER A C 1
ATOM 778 O O . SER A 1 100 ? 5.162 6.977 -20.532 1.00 90.62 100 SER A O 1
ATOM 780 N N . GLU A 1 101 ? 5.615 5.547 -18.857 1.00 90.94 101 GLU A N 1
ATOM 781 C CA . GLU A 1 101 ? 7.065 5.501 -19.024 1.00 90.94 101 GLU A CA 1
ATOM 782 C C . GLU A 1 101 ? 7.542 4.063 -18.838 1.00 90.94 101 GLU A C 1
ATOM 784 O O . GLU A 1 101 ? 7.067 3.355 -17.953 1.00 90.94 101 GLU A O 1
ATOM 789 N N . GLU A 1 102 ? 8.491 3.638 -19.662 1.00 92.38 102 GLU A N 1
ATOM 790 C CA . GLU A 1 102 ? 9.140 2.339 -19.542 1.00 92.38 102 GLU A CA 1
ATOM 791 C C . GLU A 1 102 ? 10.655 2.509 -19.527 1.00 92.38 102 GLU A C 1
ATOM 793 O O . GLU A 1 102 ? 11.208 3.475 -20.063 1.00 92.38 102 GLU A O 1
ATOM 798 N N . GLY A 1 103 ? 11.344 1.553 -18.921 1.00 89.75 103 GLY A N 1
ATOM 799 C CA . GLY A 1 103 ? 12.792 1.578 -18.884 1.00 89.75 103 GLY A CA 1
ATOM 800 C C . GLY A 1 103 ? 13.373 0.443 -18.073 1.00 89.75 103 GLY A C 1
ATOM 801 O O . GLY A 1 103 ? 12.764 -0.607 -17.872 1.00 89.75 103 GLY A O 1
ATOM 802 N N . ARG A 1 104 ? 14.598 0.654 -17.603 1.00 88.12 104 ARG A N 1
ATOM 803 C CA . ARG A 1 104 ? 15.229 -0.228 -16.628 1.00 88.12 104 ARG A CA 1
ATOM 804 C C . ARG A 1 104 ? 15.656 0.583 -15.430 1.00 88.12 104 ARG A C 1
ATOM 806 O O . ARG A 1 104 ? 16.230 1.661 -15.580 1.00 88.12 104 ARG A O 1
ATOM 813 N N . MET A 1 105 ? 15.400 0.033 -14.255 1.00 84.69 105 MET A N 1
ATOM 814 C CA . MET A 1 105 ? 15.964 0.530 -13.015 1.00 84.69 105 MET A CA 1
ATOM 815 C C . MET A 1 105 ? 17.483 0.481 -13.146 1.00 84.69 105 MET A C 1
ATOM 817 O O . MET A 1 105 ? 18.072 -0.581 -13.360 1.00 84.69 105 MET A O 1
ATOM 821 N N . THR A 1 106 ? 18.116 1.648 -13.111 1.00 74.19 106 THR A N 1
ATOM 822 C CA . THR A 1 106 ? 19.559 1.757 -13.288 1.00 74.19 106 THR A CA 1
ATOM 823 C C . THR A 1 106 ? 20.286 1.315 -12.023 1.00 74.19 106 THR A C 1
ATOM 825 O O . THR A 1 106 ? 19.869 1.598 -10.896 1.00 74.19 106 THR A O 1
ATOM 828 N N . TYR A 1 107 ? 21.404 0.621 -12.229 1.00 51.84 107 TYR A N 1
ATOM 829 C CA . TYR A 1 107 ? 22.302 0.211 -11.159 1.00 51.84 107 TYR A CA 1
ATOM 830 C C . TYR A 1 107 ? 23.020 1.453 -10.606 1.00 51.84 107 TYR A C 1
ATOM 832 O O . TYR A 1 107 ? 23.819 2.075 -11.308 1.00 51.84 107 TYR A O 1
ATOM 840 N N . GLY A 1 108 ? 22.706 1.840 -9.367 1.00 56.38 108 GLY A N 1
ATOM 841 C CA . GLY A 1 108 ? 23.254 3.029 -8.697 1.00 56.38 108 GLY A CA 1
ATOM 842 C C . GLY A 1 108 ? 22.185 3.920 -8.058 1.00 56.38 108 GLY A C 1
ATOM 843 O O . GLY A 1 108 ? 21.026 3.889 -8.470 1.00 56.38 108 GLY A O 1
ATOM 844 N N . ARG A 1 109 ? 22.571 4.701 -7.031 1.00 50.47 109 ARG A N 1
ATOM 845 C CA . ARG A 1 109 ? 21.695 5.696 -6.378 1.00 50.47 109 ARG A CA 1
ATOM 846 C C . ARG A 1 109 ? 21.049 6.559 -7.459 1.00 50.47 109 ARG A C 1
ATOM 848 O O . ARG A 1 109 ? 21.749 7.213 -8.223 1.00 50.47 109 ARG A O 1
ATOM 855 N N . GLY A 1 110 ? 19.724 6.551 -7.516 1.00 55.38 110 GLY A N 1
ATOM 856 C CA . GLY A 1 110 ? 19.015 7.601 -8.210 1.00 55.38 110 GLY A CA 1
ATOM 857 C C . GLY A 1 110 ? 19.240 8.848 -7.375 1.00 55.38 110 GLY A C 1
ATOM 858 O O . GLY A 1 110 ? 19.043 8.823 -6.163 1.00 55.38 110 GLY A O 1
ATOM 859 N N . ASP A 1 111 ? 19.642 9.952 -7.992 1.00 55.75 111 ASP A N 1
ATOM 860 C CA . ASP A 1 111 ? 19.781 11.228 -7.274 1.00 55.75 111 ASP A CA 1
ATOM 861 C C . ASP A 1 111 ? 18.425 11.756 -6.754 1.00 55.75 111 ASP A C 1
ATOM 863 O O . ASP A 1 111 ? 18.343 12.810 -6.122 1.00 55.75 111 ASP A O 1
ATOM 867 N N . ARG A 1 112 ? 17.332 11.033 -7.032 1.00 63.00 112 ARG A N 1
ATOM 868 C CA . ARG A 1 112 ? 15.963 11.383 -6.684 1.00 63.00 112 ARG A CA 1
ATOM 869 C C . ARG A 1 112 ? 15.451 10.513 -5.548 1.00 63.00 112 ARG A C 1
ATOM 871 O O . ARG A 1 112 ? 15.274 9.314 -5.706 1.00 63.00 112 ARG A O 1
ATOM 878 N N . ARG A 1 113 ? 15.095 11.170 -4.444 1.00 80.38 113 ARG A N 1
ATOM 879 C CA . ARG A 1 113 ? 14.373 10.547 -3.326 1.00 80.38 113 ARG A CA 1
ATOM 880 C C . ARG A 1 113 ? 12.967 10.083 -3.719 1.00 80.38 113 ARG A C 1
ATOM 882 O O . ARG A 1 113 ? 12.488 9.092 -3.187 1.00 80.38 113 ARG A O 1
ATOM 889 N N . VAL A 1 114 ? 12.319 10.791 -4.643 1.00 85.75 114 VAL A N 1
ATOM 890 C CA . VAL A 1 114 ? 11.027 10.414 -5.231 1.00 85.75 114 VAL A CA 1
ATOM 891 C C . VAL A 1 114 ? 11.275 9.992 -6.673 1.00 85.75 114 VAL A C 1
ATOM 893 O O . VAL A 1 114 ? 11.678 10.822 -7.490 1.00 85.75 114 VAL A O 1
ATOM 896 N N . LEU A 1 115 ? 11.061 8.713 -6.980 1.00 84.94 115 LEU A N 1
ATOM 897 C CA . LEU A 1 115 ? 11.219 8.195 -8.339 1.00 84.94 115 LEU A CA 1
ATOM 898 C C . LEU A 1 115 ? 10.001 8.554 -9.188 1.00 84.94 115 LEU A C 1
ATOM 900 O O . LEU A 1 115 ? 10.148 9.142 -10.259 1.00 84.94 115 LEU A O 1
ATOM 904 N N . TRP A 1 116 ? 8.811 8.271 -8.658 1.00 87.62 116 TRP A N 1
ATOM 905 C CA . TRP A 1 116 ? 7.532 8.590 -9.285 1.00 87.62 116 TRP A CA 1
ATOM 906 C C . TRP A 1 116 ? 6.493 8.965 -8.233 1.00 87.62 116 TRP A C 1
ATOM 908 O O . TRP A 1 116 ? 6.497 8.416 -7.133 1.00 87.62 116 TRP A O 1
ATOM 918 N N . SER A 1 117 ? 5.586 9.861 -8.604 1.00 87.94 117 SER A N 1
ATOM 919 C CA . SER A 1 117 ? 4.413 10.282 -7.835 1.00 87.94 117 SER A CA 1
ATOM 920 C C . SER A 1 117 ? 3.176 10.219 -8.728 1.00 87.94 117 SER A C 1
ATOM 922 O O . SER A 1 117 ? 3.297 10.350 -9.949 1.00 87.94 117 SER A O 1
ATOM 924 N N . GLY A 1 118 ? 1.991 10.051 -8.142 1.00 87.00 118 GLY A N 1
ATOM 925 C CA . GLY A 1 118 ? 0.756 9.925 -8.924 1.00 87.00 118 GLY A CA 1
ATOM 926 C C . GLY A 1 118 ? 0.677 8.615 -9.708 1.00 87.00 118 GLY A C 1
ATOM 927 O O . GLY A 1 118 ? 0.097 8.576 -10.792 1.00 87.00 118 GLY A O 1
ATOM 928 N N . LEU A 1 119 ? 1.344 7.565 -9.216 1.00 87.38 119 LEU A N 1
ATOM 929 C CA . LEU A 1 119 ? 1.353 6.241 -9.830 1.00 87.38 119 LEU A CA 1
ATOM 930 C C . LEU A 1 119 ? -0.021 5.587 -9.668 1.00 87.38 119 LEU A C 1
ATOM 932 O O . LEU A 1 119 ? -0.534 5.489 -8.555 1.00 87.38 119 LEU A O 1
ATOM 936 N N . ARG A 1 120 ? -0.574 5.089 -10.775 1.00 88.38 120 ARG A N 1
ATOM 937 C CA . ARG A 1 120 ? -1.827 4.310 -10.819 1.00 88.38 120 ARG A CA 1
ATOM 938 C C . ARG A 1 120 ? -1.591 2.855 -11.163 1.00 88.38 120 ARG A C 1
ATOM 940 O O . ARG A 1 120 ? -2.314 1.966 -10.713 1.00 88.38 120 ARG A O 1
ATOM 947 N N . GLU A 1 121 ? -0.558 2.625 -11.954 1.00 90.31 121 GLU A N 1
ATOM 948 C CA . GLU A 1 121 ? -0.129 1.301 -12.332 1.00 90.31 121 GLU A CA 1
ATOM 949 C C . GLU A 1 121 ? 1.391 1.255 -12.388 1.00 90.31 121 GLU A C 1
ATOM 951 O O . GLU A 1 121 ? 2.048 2.212 -12.808 1.00 90.31 121 GLU A O 1
ATOM 956 N N . MET A 1 122 ? 1.950 0.136 -11.958 1.00 88.69 122 MET A N 1
ATOM 957 C CA . MET A 1 122 ? 3.358 -0.152 -12.136 1.00 88.69 122 MET A CA 1
ATOM 958 C C . MET A 1 122 ? 3.559 -1.633 -12.387 1.00 88.69 122 MET A C 1
ATOM 960 O O . MET A 1 122 ? 2.889 -2.474 -11.794 1.00 88.69 122 MET A O 1
ATOM 964 N N . ARG A 1 123 ? 4.523 -1.949 -13.232 1.00 88.25 123 ARG A N 1
ATOM 965 C CA . ARG A 1 123 ? 4.987 -3.298 -13.495 1.00 88.25 123 ARG A CA 1
ATOM 966 C C . ARG A 1 123 ? 6.495 -3.307 -13.380 1.00 88.25 123 ARG A C 1
ATOM 968 O O . ARG A 1 123 ? 7.162 -2.458 -13.965 1.00 88.25 123 ARG A O 1
ATOM 975 N N . PHE A 1 124 ? 7.022 -4.287 -12.664 1.00 85.06 124 PHE A N 1
ATOM 976 C CA . PHE A 1 124 ? 8.445 -4.568 -12.631 1.00 85.06 124 PHE A CA 1
ATOM 977 C C . PHE A 1 124 ? 8.710 -6.000 -13.048 1.00 85.06 124 PHE A C 1
ATOM 979 O O . PHE A 1 124 ? 8.070 -6.927 -12.558 1.00 85.06 124 PHE A O 1
ATOM 986 N N . SER A 1 125 ? 9.706 -6.159 -13.909 1.00 82.12 125 SER A N 1
ATOM 987 C CA . SER A 1 125 ? 10.159 -7.444 -14.425 1.00 82.12 125 SER A CA 1
ATOM 988 C C . SER A 1 125 ? 11.621 -7.633 -14.047 1.00 82.12 125 SER A C 1
ATOM 990 O O . SER A 1 125 ? 12.509 -6.934 -14.544 1.00 82.12 125 SER A O 1
ATOM 992 N N . SER A 1 126 ? 11.876 -8.578 -13.150 1.00 76.50 126 SER A N 1
ATOM 993 C CA . SER A 1 126 ? 13.210 -8.921 -12.656 1.00 76.50 126 SER A CA 1
ATOM 994 C C . SER A 1 126 ? 13.560 -10.369 -12.999 1.00 76.50 126 SER A C 1
ATOM 996 O O . SER A 1 126 ? 12.741 -11.115 -13.531 1.00 76.50 126 SER A O 1
ATOM 998 N N . ILE A 1 127 ? 14.774 -10.798 -12.649 1.00 71.00 127 ILE A N 1
ATOM 999 C CA . ILE A 1 127 ? 15.162 -12.213 -12.764 1.00 71.00 127 ILE A CA 1
ATOM 1000 C C . ILE A 1 127 ? 14.364 -13.135 -11.829 1.00 71.00 127 ILE A C 1
ATOM 1002 O O . ILE A 1 127 ? 14.381 -14.344 -12.030 1.00 71.00 127 ILE A O 1
ATOM 1006 N N . PHE A 1 128 ? 13.691 -12.576 -10.819 1.00 67.00 128 PHE A N 1
ATOM 1007 C CA . PHE A 1 128 ? 12.871 -13.310 -9.853 1.00 67.00 128 PHE A CA 1
ATOM 1008 C C . PHE A 1 128 ? 11.423 -13.483 -10.322 1.00 67.00 128 PHE A C 1
ATOM 1010 O O . PHE A 1 128 ? 10.698 -14.313 -9.779 1.00 67.00 128 PHE A O 1
ATOM 10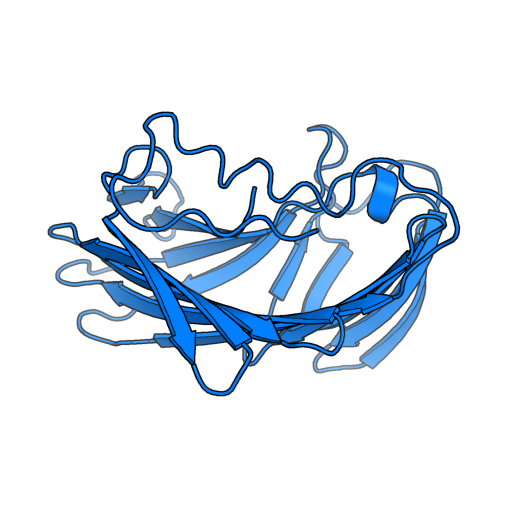17 N N . GLY A 1 129 ? 11.016 -12.743 -11.354 1.00 68.25 129 GLY A N 1
ATOM 1018 C CA . GLY A 1 129 ? 9.666 -12.753 -11.897 1.00 68.25 129 GLY A CA 1
ATOM 1019 C C . GLY A 1 129 ? 9.166 -11.348 -12.200 1.00 68.25 129 GLY A C 1
ATOM 1020 O O . GLY A 1 129 ? 9.876 -10.347 -12.022 1.00 68.25 129 GLY A O 1
ATOM 1021 N N . THR A 1 130 ? 7.917 -11.298 -12.638 1.00 73.44 130 THR A N 1
ATOM 1022 C CA . THR A 1 130 ? 7.176 -10.059 -12.858 1.00 73.44 130 THR A CA 1
ATOM 1023 C C . THR A 1 130 ? 6.229 -9.836 -11.694 1.00 73.44 130 THR A C 1
ATOM 1025 O O . THR A 1 130 ? 5.589 -10.781 -11.239 1.00 73.44 130 THR A O 1
ATOM 1028 N N . TRP A 1 131 ? 6.101 -8.591 -11.249 1.00 75.38 131 TRP A N 1
ATOM 1029 C CA . TRP A 1 131 ? 4.945 -8.165 -10.475 1.00 75.38 131 TRP A CA 1
ATOM 1030 C C . TRP A 1 131 ? 4.340 -6.903 -11.070 1.00 75.38 131 TRP A C 1
ATOM 1032 O O . TRP A 1 131 ? 5.045 -6.028 -11.574 1.00 75.38 131 TRP A O 1
ATOM 1042 N N . ARG A 1 132 ? 3.016 -6.816 -11.018 1.00 81.81 132 ARG A N 1
ATOM 1043 C CA . ARG A 1 132 ? 2.240 -5.638 -11.405 1.00 81.81 132 ARG A CA 1
ATOM 1044 C C . ARG A 1 132 ? 1.463 -5.175 -10.186 1.00 81.81 132 ARG A C 1
ATOM 1046 O O . ARG A 1 132 ? 0.923 -6.025 -9.504 1.00 81.81 132 ARG A O 1
ATOM 1053 N N . ILE A 1 133 ? 1.424 -3.878 -9.906 1.00 82.75 133 ILE A N 1
ATOM 1054 C CA . ILE A 1 133 ? 0.468 -3.273 -8.978 1.00 82.75 133 ILE A CA 1
ATOM 1055 C C . ILE A 1 133 ? -0.448 -2.357 -9.767 1.00 82.75 133 ILE A C 1
ATOM 1057 O O . ILE A 1 133 ? 0.012 -1.510 -10.535 1.00 82.75 133 ILE A O 1
ATOM 1061 N N . LYS A 1 134 ? -1.744 -2.494 -9.510 1.00 84.75 134 LYS A N 1
ATOM 1062 C CA . LYS A 1 134 ? -2.767 -1.532 -9.903 1.00 84.75 134 LYS A CA 1
ATOM 1063 C C . LYS A 1 134 ? -3.485 -1.030 -8.661 1.00 84.75 134 LYS A C 1
ATOM 1065 O O . LYS A 1 134 ? -3.809 -1.831 -7.788 1.00 84.75 134 LYS A O 1
ATOM 1070 N N . THR A 1 135 ? -3.730 0.274 -8.600 1.00 79.06 135 THR A N 1
ATOM 1071 C CA . THR A 1 135 ? -4.378 0.933 -7.461 1.00 79.06 135 THR A CA 1
ATOM 1072 C C . THR A 1 135 ? -5.445 1.926 -7.916 1.00 79.06 135 THR A C 1
ATOM 1074 O O . THR A 1 135 ? -5.403 2.478 -9.019 1.00 79.06 135 THR A O 1
ATOM 1077 N N . SER A 1 136 ? -6.422 2.150 -7.044 1.00 77.00 136 SER A N 1
ATOM 1078 C CA . SER A 1 136 ? -7.474 3.156 -7.176 1.00 77.00 136 SER A CA 1
ATOM 1079 C C . SER A 1 136 ? -7.052 4.566 -6.758 1.00 77.00 136 SER A C 1
ATOM 1081 O O . SER A 1 136 ? -7.790 5.504 -7.058 1.00 77.00 136 SER A O 1
ATOM 1083 N N . HIS A 1 137 ? -5.885 4.745 -6.131 1.00 77.25 137 HIS A N 1
ATOM 1084 C CA . HIS A 1 137 ? -5.405 6.036 -5.621 1.00 77.25 137 HIS A CA 1
ATOM 1085 C C . HIS A 1 137 ? -3.955 6.307 -6.021 1.00 77.25 137 HIS A C 1
ATOM 1087 O O . HIS A 1 137 ? -3.253 5.429 -6.510 1.00 77.25 137 HIS A O 1
ATOM 1093 N N . ASP A 1 138 ? -3.522 7.558 -5.887 1.00 85.00 138 ASP A N 1
ATOM 1094 C CA . ASP A 1 138 ? -2.176 7.959 -6.283 1.00 85.00 138 ASP A CA 1
ATOM 1095 C C . ASP A 1 138 ? -1.131 7.419 -5.301 1.00 85.00 138 ASP A C 1
ATOM 1097 O O . ASP A 1 138 ? -1.142 7.754 -4.117 1.00 85.00 138 ASP A O 1
ATOM 1101 N N . MET A 1 139 ? -0.193 6.621 -5.811 1.00 86.25 139 MET A N 1
ATOM 1102 C CA . MET A 1 139 ? 0.982 6.170 -5.061 1.00 86.25 139 MET A CA 1
ATOM 1103 C C . MET A 1 139 ? 2.208 7.023 -5.369 1.00 86.25 139 MET A C 1
ATOM 1105 O O . MET A 1 139 ? 2.353 7.598 -6.454 1.00 86.25 139 MET A O 1
ATOM 1109 N N . THR A 1 140 ? 3.154 7.008 -4.438 1.00 87.56 140 THR A N 1
ATOM 1110 C CA . THR A 1 140 ? 4.500 7.546 -4.621 1.00 87.56 140 THR A CA 1
ATOM 1111 C C . THR A 1 140 ? 5.529 6.455 -4.343 1.00 87.56 140 THR A C 1
ATOM 1113 O O . THR A 1 140 ? 5.505 5.823 -3.289 1.00 87.56 140 THR A O 1
ATOM 1116 N N . LEU A 1 141 ? 6.445 6.226 -5.287 1.00 85.56 141 LEU A N 1
ATOM 1117 C CA . LEU A 1 141 ? 7.586 5.333 -5.095 1.00 85.56 141 LEU A CA 1
ATOM 1118 C C . LEU A 1 141 ? 8.819 6.157 -4.723 1.00 85.56 141 LEU A C 1
ATOM 1120 O O . LEU A 1 141 ? 9.327 6.958 -5.513 1.00 85.56 141 LEU A O 1
ATOM 1124 N N . TYR A 1 142 ? 9.315 5.913 -3.519 1.00 84.44 142 TYR A N 1
ATOM 1125 C CA . TYR A 1 142 ? 10.488 6.538 -2.939 1.00 84.44 142 TYR A CA 1
ATOM 1126 C C . TYR A 1 142 ? 11.719 5.629 -3.067 1.00 84.44 142 TYR A C 1
ATOM 1128 O O . TYR A 1 142 ? 11.658 4.419 -2.811 1.00 84.44 142 TYR A O 1
ATOM 1136 N N . ASP A 1 143 ? 12.853 6.228 -3.433 1.00 84.81 143 ASP A N 1
ATOM 1137 C CA . ASP A 1 143 ? 14.163 5.575 -3.429 1.00 84.81 143 ASP A CA 1
ATOM 1138 C C . ASP A 1 143 ? 14.756 5.614 -2.014 1.00 84.81 143 ASP A C 1
ATOM 1140 O O . ASP A 1 143 ? 15.459 6.548 -1.636 1.00 84.81 143 ASP A O 1
ATOM 1144 N N . ASP A 1 144 ? 14.431 4.588 -1.231 1.00 78.06 144 ASP A N 1
ATOM 1145 C CA . ASP A 1 144 ? 14.906 4.377 0.143 1.00 78.06 144 ASP A CA 1
ATOM 1146 C C . ASP A 1 144 ? 16.048 3.328 0.183 1.00 78.06 144 ASP A C 1
ATOM 1148 O O . ASP A 1 144 ? 16.278 2.664 1.201 1.00 78.06 144 ASP A O 1
ATOM 1152 N N . ARG A 1 145 ? 16.758 3.111 -0.943 1.00 76.31 145 ARG A N 1
ATOM 1153 C CA . ARG A 1 145 ? 17.785 2.054 -1.076 1.00 76.31 145 ARG A CA 1
ATOM 1154 C C . ARG A 1 145 ? 18.914 2.161 -0.056 1.00 76.31 145 ARG A C 1
ATOM 1156 O O . ARG A 1 145 ? 19.528 1.150 0.276 1.00 76.31 145 ARG A O 1
ATOM 1163 N N . ASP A 1 146 ? 19.175 3.355 0.466 1.00 75.50 146 ASP A N 1
ATOM 1164 C CA . ASP A 1 146 ? 20.108 3.589 1.572 1.00 75.50 146 ASP A CA 1
ATOM 1165 C C . ASP A 1 146 ? 19.689 2.882 2.874 1.00 75.50 146 ASP A C 1
ATOM 1167 O O . ASP A 1 146 ? 20.543 2.552 3.695 1.00 75.50 146 ASP A O 1
ATOM 1171 N N . LYS A 1 147 ? 18.397 2.578 3.027 1.00 68.88 147 LYS A N 1
ATOM 1172 C CA . LYS A 1 147 ? 17.813 1.768 4.107 1.00 68.88 147 LYS A CA 1
ATOM 1173 C C . LYS A 1 147 ? 17.599 0.303 3.707 1.00 68.88 147 LYS A C 1
ATOM 1175 O O . LYS A 1 147 ? 16.976 -0.452 4.449 1.00 68.88 147 LYS A O 1
ATOM 1180 N N . GLY A 1 148 ? 18.085 -0.106 2.533 1.00 70.25 148 GLY A N 1
ATOM 1181 C CA . GLY A 1 148 ? 17.970 -1.476 2.028 1.00 70.25 148 GLY A CA 1
ATOM 1182 C C . GLY A 1 148 ? 16.582 -1.854 1.500 1.00 70.25 148 GLY A C 1
ATOM 1183 O O . GLY A 1 148 ? 16.317 -3.039 1.294 1.00 70.25 148 GLY A O 1
ATOM 1184 N N . THR A 1 149 ? 15.696 -0.883 1.254 1.00 71.94 149 THR A N 1
ATOM 1185 C CA . THR A 1 149 ? 14.336 -1.117 0.733 1.00 71.94 149 THR A CA 1
ATOM 1186 C C . THR A 1 149 ? 13.923 -0.024 -0.240 1.00 71.94 149 THR A C 1
ATOM 1188 O O . THR A 1 149 ? 14.386 1.095 -0.113 1.00 71.94 149 THR A O 1
ATOM 1191 N N . PHE A 1 150 ? 12.984 -0.283 -1.140 1.00 78.62 150 PHE A N 1
ATOM 1192 C CA . PHE A 1 150 ? 12.174 0.807 -1.690 1.00 78.62 150 PHE A CA 1
ATOM 1193 C C . PHE A 1 150 ? 10.974 1.064 -0.780 1.00 78.62 150 PHE A C 1
ATOM 1195 O O . PHE A 1 150 ? 10.609 0.194 0.012 1.00 78.62 150 PHE A O 1
ATOM 1202 N N . PHE A 1 151 ? 10.353 2.236 -0.884 1.00 79.62 151 PHE A N 1
ATOM 1203 C CA . PHE A 1 151 ? 9.091 2.507 -0.200 1.00 79.62 151 PHE A CA 1
ATOM 1204 C C . PHE A 1 151 ? 8.049 2.970 -1.214 1.00 79.62 151 PHE A C 1
ATOM 1206 O O . PHE A 1 151 ? 8.191 4.028 -1.813 1.00 79.62 151 PHE A O 1
ATOM 1213 N N . LEU A 1 152 ? 7.023 2.153 -1.431 1.00 80.06 152 LEU A N 1
ATOM 1214 C CA . LEU A 1 152 ? 5.850 2.497 -2.224 1.00 80.06 152 LEU A CA 1
ATOM 1215 C C . LEU A 1 152 ? 4.756 2.929 -1.250 1.00 80.06 152 LEU A C 1
ATOM 1217 O O . LEU A 1 152 ? 4.204 2.079 -0.555 1.00 80.06 152 LEU A O 1
ATOM 1221 N N . GLY A 1 153 ? 4.507 4.230 -1.153 1.00 80.56 153 GLY A N 1
ATOM 1222 C CA . GLY A 1 153 ? 3.599 4.815 -0.172 1.00 80.56 153 GLY A CA 1
ATOM 1223 C C . GLY A 1 153 ? 2.355 5.438 -0.796 1.00 80.56 153 GLY A C 1
ATOM 1224 O O . GLY A 1 153 ? 2.410 5.977 -1.903 1.00 80.56 153 GLY A O 1
ATOM 1225 N N . TRP A 1 154 ? 1.265 5.407 -0.041 1.00 81.88 154 TRP A N 1
ATOM 1226 C CA . TRP A 1 154 ? 0.100 6.267 -0.198 1.00 81.88 154 TRP A CA 1
ATOM 1227 C C . TRP A 1 154 ? 0.120 7.245 0.972 1.00 81.88 154 TRP A C 1
ATOM 1229 O O . TRP A 1 154 ? 0.151 6.811 2.124 1.00 81.88 154 TRP A O 1
ATOM 1239 N N . ASP A 1 155 ? 0.111 8.540 0.669 1.00 79.06 155 ASP A N 1
ATOM 1240 C CA . ASP A 1 155 ? -0.004 9.599 1.667 1.00 79.06 155 ASP A CA 1
ATOM 1241 C C . ASP A 1 155 ? -1.368 10.269 1.472 1.00 79.06 155 ASP A C 1
ATOM 1243 O O . ASP A 1 155 ? -1.582 11.007 0.507 1.00 79.06 155 ASP A O 1
ATOM 1247 N N . GLN A 1 156 ? -2.313 9.976 2.363 1.00 85.19 156 GLN A N 1
ATOM 1248 C CA . GLN A 1 156 ? -3.708 10.387 2.215 1.00 85.19 156 GLN A CA 1
ATOM 1249 C C . GLN A 1 156 ? -4.210 11.114 3.456 1.00 85.19 156 GLN A C 1
ATOM 1251 O O . GLN A 1 156 ? -4.121 10.600 4.568 1.00 85.19 156 GLN A O 1
ATOM 1256 N N . LYS A 1 157 ? -4.806 12.296 3.265 1.00 91.25 157 LYS A N 1
ATOM 1257 C CA . LYS A 1 157 ? -5.560 12.956 4.333 1.00 91.25 157 LYS A CA 1
ATOM 1258 C C . LYS A 1 157 ? -6.830 12.156 4.631 1.00 91.25 157 LYS A C 1
ATOM 1260 O O . LYS A 1 157 ? -7.578 11.844 3.707 1.00 91.25 157 LYS A O 1
ATOM 1265 N N . LEU A 1 158 ? -7.074 11.870 5.905 1.00 92.56 158 LEU A N 1
ATOM 1266 C CA . LEU A 1 158 ? -8.274 11.194 6.384 1.00 92.56 158 LEU A CA 1
ATOM 1267 C C . LEU A 1 158 ? -9.217 12.206 7.041 1.00 92.56 158 LEU A C 1
ATOM 1269 O O . LEU A 1 158 ? -8.835 12.895 7.988 1.00 92.56 158 LEU A O 1
ATOM 1273 N N . ALA A 1 159 ? -10.454 12.283 6.565 1.00 94.56 159 ALA A N 1
ATOM 1274 C CA . ALA A 1 159 ? -11.506 13.041 7.226 1.00 94.56 159 ALA A CA 1
ATOM 1275 C C . ALA A 1 159 ? -12.094 12.250 8.404 1.00 94.56 159 ALA A C 1
ATOM 1277 O O . ALA A 1 159 ? -12.121 11.018 8.389 1.00 94.56 159 ALA A O 1
ATOM 1278 N N . ASP A 1 160 ? -12.551 12.979 9.420 1.00 96.12 160 ASP A N 1
ATOM 1279 C CA . ASP A 1 160 ? -13.170 12.400 10.612 1.00 96.12 160 ASP A CA 1
ATOM 1280 C C . ASP A 1 160 ? -14.454 11.643 10.251 1.00 96.12 160 ASP A C 1
ATOM 1282 O O . ASP A 1 160 ? -15.331 12.172 9.561 1.00 96.12 160 ASP A O 1
ATOM 1286 N N . GLY A 1 161 ? -14.537 10.384 10.684 1.00 94.88 161 GLY A N 1
ATOM 1287 C CA . GLY A 1 161 ? -15.676 9.498 10.453 1.00 94.88 161 GLY A CA 1
ATOM 1288 C C . GLY A 1 161 ? -15.804 8.955 9.024 1.00 94.88 161 GLY A C 1
ATOM 1289 O O . GLY A 1 161 ? -16.726 8.181 8.752 1.00 94.88 161 GLY A O 1
ATOM 1290 N N . GLU A 1 162 ? -14.907 9.315 8.100 1.00 95.56 162 GLU A N 1
ATOM 1291 C CA . GLU A 1 162 ? -14.920 8.776 6.738 1.00 95.56 162 GLU A CA 1
ATOM 1292 C C . GLU A 1 162 ? -14.231 7.406 6.642 1.00 95.56 162 GLU A C 1
ATOM 1294 O O . GLU A 1 162 ? -13.254 7.102 7.334 1.00 95.56 162 GLU A O 1
ATOM 1299 N N . ARG A 1 163 ? -14.750 6.566 5.737 1.00 94.44 163 ARG A N 1
ATOM 1300 C CA . ARG A 1 163 ? -14.196 5.248 5.411 1.00 94.44 163 ARG A CA 1
ATOM 1301 C C . ARG A 1 163 ? -13.663 5.240 3.991 1.00 94.44 163 ARG A C 1
ATOM 1303 O O . ARG A 1 163 ? -14.347 5.644 3.052 1.00 94.44 163 ARG A O 1
ATOM 1310 N N . TYR A 1 164 ? -12.463 4.706 3.846 1.00 90.56 164 TYR A N 1
ATOM 1311 C CA . TYR A 1 164 ? -11.733 4.622 2.594 1.00 90.56 164 TYR A CA 1
ATOM 1312 C C . TYR A 1 164 ? -11.517 3.169 2.212 1.00 90.56 164 TYR A C 1
ATOM 1314 O O . TYR A 1 164 ? -11.439 2.291 3.076 1.00 90.56 164 TYR A O 1
ATOM 1322 N N . ARG A 1 165 ? -11.427 2.926 0.904 1.00 89.69 165 ARG A N 1
ATOM 1323 C CA . ARG A 1 165 ? -11.162 1.607 0.339 1.00 89.69 165 ARG A CA 1
ATOM 1324 C C . ARG A 1 165 ? -10.021 1.674 -0.646 1.00 89.69 165 ARG A C 1
ATOM 1326 O O . ARG A 1 165 ? -9.994 2.555 -1.502 1.00 89.69 165 ARG A O 1
ATOM 1333 N N . GLU A 1 166 ? -9.135 0.701 -0.540 1.00 85.06 166 GLU A N 1
ATOM 1334 C CA . GLU A 1 166 ? -8.018 0.530 -1.452 1.00 85.06 166 GLU A CA 1
ATOM 1335 C C . GLU A 1 166 ? -7.952 -0.898 -1.938 1.00 85.06 166 GLU A C 1
ATOM 1337 O O . GLU A 1 166 ? -8.079 -1.832 -1.152 1.00 85.06 166 GLU A O 1
ATOM 1342 N N . THR A 1 167 ? -7.683 -1.062 -3.225 1.00 86.62 167 THR A N 1
ATOM 1343 C CA . THR A 1 167 ? -7.398 -2.368 -3.806 1.00 86.62 167 THR A CA 1
ATOM 1344 C C . THR A 1 167 ? -6.037 -2.316 -4.468 1.00 86.62 167 THR A C 1
ATOM 1346 O O . THR A 1 167 ? -5.751 -1.423 -5.266 1.00 86.62 167 THR A O 1
ATOM 1349 N N . VAL A 1 168 ? -5.205 -3.294 -4.133 1.00 81.25 168 VAL A N 1
ATOM 1350 C CA . VAL A 1 168 ? -3.898 -3.532 -4.727 1.00 81.25 168 VAL A CA 1
ATOM 1351 C C . VAL A 1 168 ? -3.936 -4.923 -5.332 1.00 81.25 168 VAL A C 1
ATOM 1353 O O . VAL A 1 168 ? -4.029 -5.927 -4.629 1.00 81.25 168 VAL A O 1
ATOM 1356 N N . GLU A 1 169 ? -3.889 -4.986 -6.653 1.00 81.62 169 GLU A N 1
ATOM 1357 C CA . GLU A 1 169 ? -3.813 -6.251 -7.378 1.00 81.62 169 GLU A CA 1
ATOM 1358 C C . GLU A 1 169 ? -2.363 -6.565 -7.719 1.00 81.62 169 GLU A C 1
ATOM 1360 O O . GLU A 1 169 ? -1.688 -5.714 -8.293 1.00 81.62 169 GLU A O 1
ATOM 1365 N N . LEU A 1 170 ? -1.918 -7.778 -7.387 1.00 76.50 170 LEU A N 1
ATOM 1366 C CA . LEU A 1 170 ? -0.616 -8.323 -7.733 1.00 76.50 170 LEU A CA 1
ATOM 1367 C C . LEU A 1 170 ? -0.756 -9.600 -8.532 1.00 76.50 170 LEU A C 1
ATOM 1369 O O . LEU A 1 170 ? -1.466 -10.520 -8.147 1.00 76.50 170 LEU A O 1
ATOM 1373 N N . THR A 1 171 ? -0.001 -9.676 -9.615 1.00 73.50 171 THR A N 1
ATOM 1374 C CA . THR A 1 171 ? 0.180 -10.904 -10.386 1.00 73.50 171 THR A CA 1
ATOM 1375 C C . THR A 1 171 ? 1.646 -11.271 -10.324 1.00 73.50 171 THR A C 1
ATOM 1377 O O . THR A 1 171 ? 2.478 -10.433 -10.675 1.00 73.50 171 THR A O 1
ATOM 1380 N N . LEU A 1 172 ? 1.957 -12.482 -9.864 1.00 69.12 172 LEU A N 1
ATOM 1381 C CA . LEU A 1 172 ? 3.320 -12.998 -9.840 1.00 69.12 172 LEU A CA 1
ATOM 1382 C C . LEU A 1 172 ? 3.504 -13.976 -10.992 1.00 69.12 172 LEU A C 1
ATOM 1384 O O . LEU A 1 172 ? 2.770 -14.945 -11.115 1.00 69.12 172 LEU A O 1
ATOM 1388 N N . GLU A 1 173 ? 4.495 -13.726 -11.839 1.00 64.38 173 GLU A N 1
ATOM 1389 C CA . GLU A 1 173 ? 4.870 -14.677 -12.887 1.00 64.38 173 GLU A CA 1
ATOM 1390 C C . GLU A 1 173 ? 6.046 -15.529 -12.400 1.00 64.38 173 GLU A C 1
ATOM 1392 O O . GLU A 1 173 ? 7.094 -14.993 -12.020 1.00 64.38 173 GLU A O 1
ATOM 1397 N N . ALA A 1 174 ? 5.882 -16.855 -12.418 1.00 54.75 174 ALA A N 1
ATOM 1398 C CA . ALA A 1 174 ? 6.927 -17.792 -12.026 1.00 54.75 174 ALA A CA 1
ATOM 1399 C C . ALA A 1 174 ? 8.201 -17.611 -12.873 1.00 54.75 174 ALA A C 1
ATOM 1401 O O . ALA A 1 174 ? 8.158 -17.561 -14.104 1.00 54.75 174 ALA A O 1
ATOM 1402 N N . SER A 1 175 ? 9.359 -17.579 -12.211 1.00 48.28 175 SER A N 1
ATOM 1403 C CA . SER A 1 175 ? 10.675 -17.666 -12.851 1.00 48.28 175 SER A CA 1
ATOM 1404 C C . SER A 1 175 ? 11.417 -18.917 -12.370 1.00 48.28 175 SER A C 1
ATOM 1406 O O . SER A 1 175 ? 11.119 -19.471 -11.313 1.00 48.28 175 SER A O 1
ATOM 1408 N N . SER A 1 176 ? 12.403 -19.389 -13.137 1.00 38.44 176 SER A N 1
ATOM 1409 C CA . SER A 1 176 ? 13.156 -20.628 -12.871 1.00 38.44 176 SER A CA 1
ATOM 1410 C C . SER A 1 176 ? 14.081 -20.581 -11.640 1.00 38.44 176 SER A C 1
ATOM 1412 O O . SER A 1 176 ? 14.923 -21.463 -11.475 1.00 38.44 176 SER A O 1
ATOM 1414 N N . GLY A 1 177 ? 13.988 -19.544 -10.804 1.00 39.84 177 GLY A N 1
ATOM 1415 C CA . GLY A 1 177 ? 14.842 -19.331 -9.640 1.00 39.84 177 GLY A CA 1
ATOM 1416 C C . GLY A 1 177 ? 14.027 -19.145 -8.367 1.00 39.84 177 GLY A C 1
ATOM 1417 O O . GLY A 1 177 ? 13.461 -18.083 -8.133 1.00 39.84 177 GLY A O 1
ATOM 1418 N N . SER A 1 178 ? 14.034 -20.146 -7.487 1.00 39.94 178 SER A N 1
ATOM 1419 C CA . SER A 1 178 ? 13.511 -20.030 -6.124 1.00 39.94 178 SER A CA 1
ATOM 1420 C C . SER A 1 178 ? 14.533 -19.324 -5.222 1.00 39.94 178 SER A C 1
ATOM 1422 O O . SER A 1 178 ? 15.147 -19.937 -4.348 1.00 39.94 178 SER A O 1
ATOM 1424 N N . ILE A 1 179 ? 14.770 -18.035 -5.445 1.00 37.59 179 ILE A N 1
ATOM 1425 C CA . ILE A 1 179 ? 15.394 -17.183 -4.428 1.00 37.59 179 ILE A CA 1
ATOM 1426 C C . ILE A 1 179 ? 14.239 -16.434 -3.800 1.00 37.59 179 ILE A C 1
ATOM 1428 O O . ILE A 1 179 ? 13.709 -15.545 -4.449 1.00 37.59 179 ILE A O 1
ATOM 1432 N N . GLY A 1 180 ? 13.835 -16.876 -2.601 1.00 36.66 180 GLY A N 1
ATOM 1433 C CA . GLY A 1 180 ? 12.812 -16.278 -1.741 1.00 36.66 180 GLY A CA 1
ATOM 1434 C C . GLY A 1 180 ? 11.815 -15.407 -2.494 1.00 36.66 180 GLY A C 1
ATOM 1435 O O . GLY A 1 180 ? 12.094 -14.223 -2.705 1.00 36.66 180 GLY A O 1
ATOM 1436 N N . GLY A 1 181 ? 10.668 -15.993 -2.872 1.00 38.34 181 GLY A N 1
ATOM 1437 C CA . GLY A 1 181 ? 9.521 -15.243 -3.394 1.00 38.34 181 GLY A CA 1
ATOM 1438 C C . GLY A 1 181 ? 9.288 -13.982 -2.566 1.00 38.34 181 GLY A C 1
ATOM 1439 O O . GLY A 1 181 ? 9.763 -13.939 -1.429 1.00 38.34 181 GLY A O 1
ATOM 1440 N N . ILE A 1 182 ? 8.634 -12.955 -3.142 1.00 37.34 182 ILE A N 1
ATOM 1441 C CA . ILE A 1 182 ? 8.325 -11.680 -2.459 1.00 37.34 182 ILE A CA 1
ATOM 1442 C C . ILE A 1 182 ? 8.188 -11.971 -0.979 1.00 37.34 182 ILE A C 1
ATOM 1444 O O . ILE A 1 182 ? 7.326 -12.765 -0.619 1.00 37.34 182 ILE A O 1
ATOM 1448 N N . LYS A 1 183 ? 9.119 -11.474 -0.155 1.00 36.22 183 LYS A N 1
ATOM 1449 C CA . LYS A 1 183 ? 9.187 -11.866 1.248 1.00 36.22 183 LYS A CA 1
ATOM 1450 C C . LYS A 1 183 ? 7.897 -11.363 1.905 1.00 36.22 183 LYS A C 1
ATOM 1452 O O . LYS A 1 183 ? 7.825 -10.244 2.405 1.00 36.22 183 LYS A O 1
ATOM 1457 N N . VAL A 1 184 ? 6.876 -12.216 1.897 1.00 39.44 184 VAL A N 1
ATOM 1458 C CA . VAL A 1 184 ? 5.663 -12.155 2.710 1.00 39.44 184 VAL A CA 1
ATOM 1459 C C . VAL A 1 184 ? 6.038 -12.547 4.154 1.00 39.44 184 VAL A C 1
ATOM 1461 O O . VAL A 1 184 ? 5.174 -12.727 4.993 1.00 39.44 184 VAL A O 1
ATOM 1464 N N . SER A 1 185 ? 7.335 -12.640 4.501 1.00 33.53 185 SER A N 1
ATOM 1465 C CA . SER A 1 185 ? 7.828 -12.924 5.861 1.00 33.53 185 SER A CA 1
ATOM 1466 C C . SER A 1 185 ? 7.369 -11.944 6.917 1.00 33.53 185 SER A C 1
ATOM 1468 O O . SER A 1 185 ? 7.633 -12.155 8.084 1.00 33.53 185 SER A O 1
ATOM 1470 N N . ASP A 1 186 ? 6.753 -10.835 6.539 1.00 36.84 186 ASP A N 1
ATOM 1471 C CA . ASP A 1 186 ? 6.293 -9.867 7.527 1.00 36.84 186 ASP A CA 1
ATOM 1472 C C . ASP A 1 186 ? 4.836 -10.143 7.922 1.00 36.84 186 ASP A C 1
ATOM 1474 O O . ASP A 1 186 ? 4.229 -9.368 8.649 1.00 36.84 186 ASP A O 1
ATOM 1478 N N . PHE A 1 187 ? 4.310 -11.286 7.469 1.00 35.19 187 PHE A N 1
ATOM 1479 C CA . PHE A 1 187 ? 3.267 -12.054 8.135 1.00 35.19 187 PHE A CA 1
ATOM 1480 C C . PHE A 1 187 ? 3.869 -13.110 9.090 1.00 35.19 187 PHE A C 1
ATOM 1482 O O . PHE A 1 187 ? 3.166 -14.038 9.482 1.00 35.19 187 PHE A O 1
ATOM 1489 N N . GLU A 1 188 ? 5.157 -13.013 9.472 1.00 32.69 188 GLU A N 1
ATOM 1490 C CA . GLU A 1 188 ? 5.691 -13.735 10.638 1.00 32.69 188 GLU A CA 1
ATOM 1491 C C . GLU A 1 188 ? 4.993 -13.206 11.894 1.00 32.69 188 GLU A C 1
ATOM 1493 O O . GLU A 1 188 ? 5.444 -12.286 12.577 1.00 32.69 188 GLU A O 1
ATOM 1498 N N . TRP A 1 189 ? 3.835 -13.792 12.175 1.00 34.59 189 TRP A N 1
ATOM 1499 C CA . TRP A 1 189 ? 3.182 -13.675 13.458 1.00 34.59 189 TRP A CA 1
ATOM 1500 C C . TRP A 1 189 ? 4.026 -14.446 14.471 1.00 34.59 189 TRP A C 1
ATOM 1502 O O . TRP A 1 189 ? 4.324 -15.626 14.302 1.00 34.59 189 TRP A O 1
ATOM 1512 N N . THR A 1 190 ? 4.454 -13.762 15.529 1.00 28.72 190 THR A N 1
ATOM 1513 C CA . THR A 1 190 ? 5.290 -14.337 16.595 1.00 28.72 190 THR A CA 1
ATOM 1514 C C . THR A 1 190 ? 4.521 -15.287 17.517 1.00 28.72 190 THR A C 1
ATOM 1516 O O . THR A 1 190 ? 5.102 -15.860 18.439 1.00 28.72 190 THR A O 1
ATOM 1519 N N . ARG A 1 191 ? 3.227 -15.499 17.261 1.00 32.44 191 ARG A N 1
ATOM 1520 C CA . ARG A 1 191 ? 2.405 -16.547 17.858 1.00 32.44 191 ARG A CA 1
ATOM 1521 C C . ARG A 1 191 ? 1.620 -17.236 16.759 1.00 32.44 191 ARG A C 1
ATOM 1523 O O . ARG A 1 191 ? 1.051 -16.568 15.904 1.00 32.44 191 ARG A O 1
ATOM 1530 N N . GLU A 1 192 ? 1.622 -18.562 16.802 1.00 36.25 192 GLU A N 1
ATOM 1531 C CA . GLU A 1 192 ? 0.715 -19.402 16.031 1.00 36.25 192 GLU A CA 1
ATOM 1532 C C . GLU A 1 192 ? -0.690 -18.794 16.086 1.00 36.25 192 GLU A C 1
ATOM 1534 O O . GLU A 1 192 ? -1.232 -18.576 17.171 1.00 36.25 192 GLU A O 1
ATOM 1539 N N . ALA A 1 193 ? -1.249 -18.465 14.920 1.00 33.53 193 ALA A N 1
ATOM 1540 C CA . ALA A 1 193 ? -2.679 -18.262 14.813 1.00 33.53 193 ALA A CA 1
ATOM 1541 C C . ALA A 1 193 ? -3.311 -19.614 15.122 1.00 33.53 193 ALA A C 1
ATOM 1543 O O . ALA A 1 193 ? -3.245 -20.533 14.305 1.00 33.53 193 ALA A O 1
ATOM 1544 N N . GLU A 1 194 ? -3.816 -19.777 16.342 1.00 31.12 194 GLU A N 1
ATOM 1545 C CA . GLU A 1 194 ? -4.656 -20.917 16.653 1.00 31.12 194 GLU A CA 1
ATOM 1546 C C . GLU A 1 194 ? -5.865 -20.877 15.706 1.00 31.12 194 GLU A C 1
ATOM 1548 O O . GLU A 1 194 ? -6.575 -19.878 15.626 1.00 31.12 194 GLU A O 1
ATOM 1553 N N . GLU A 1 195 ? -6.023 -22.000 14.997 1.00 26.86 195 GLU A N 1
ATOM 1554 C CA . GLU A 1 195 ? -7.023 -22.346 13.977 1.00 26.86 195 GLU A CA 1
ATOM 1555 C C . GLU A 1 195 ? -6.718 -21.957 12.513 1.00 26.86 195 GLU A C 1
ATOM 1557 O O . GLU A 1 195 ? -7.070 -20.895 12.012 1.00 26.86 195 GLU A O 1
ATOM 1562 N N . GLY A 1 196 ? -6.158 -22.939 11.784 1.00 27.00 196 GLY A N 1
ATOM 1563 C CA . GLY A 1 196 ? -6.283 -23.056 10.325 1.00 27.00 196 GLY A CA 1
ATOM 1564 C C . GLY A 1 196 ? -5.013 -22.769 9.524 1.00 27.00 196 GLY A C 1
ATOM 1565 O O . GLY A 1 196 ? -4.923 -21.770 8.820 1.00 27.00 196 GLY A O 1
ATOM 1566 N N . TYR A 1 197 ? -4.030 -23.672 9.582 1.00 29.88 197 TYR A N 1
ATOM 1567 C CA . TYR A 1 197 ? -2.824 -23.602 8.753 1.00 29.88 197 TYR A CA 1
ATOM 1568 C C . TYR A 1 197 ? -3.158 -23.705 7.253 1.00 29.88 197 TYR A C 1
ATOM 1570 O O . TYR A 1 197 ? -3.538 -24.777 6.780 1.00 29.88 197 TYR A O 1
ATOM 1578 N N . ALA A 1 198 ? -2.900 -22.641 6.490 1.00 27.23 198 ALA A N 1
ATOM 1579 C CA . ALA A 1 198 ? -2.686 -22.720 5.047 1.00 27.23 198 ALA A CA 1
ATOM 1580 C C . ALA A 1 198 ? -1.185 -22.565 4.752 1.00 27.23 198 ALA A C 1
ATOM 1582 O O . ALA A 1 198 ? -0.563 -21.551 5.070 1.00 27.23 198 ALA A O 1
ATOM 1583 N N . ARG A 1 199 ? -0.585 -23.599 4.154 1.00 26.39 199 ARG A N 1
ATOM 1584 C CA . ARG A 1 199 ? 0.716 -23.502 3.481 1.00 26.39 199 ARG A CA 1
ATOM 1585 C C . ARG A 1 199 ? 0.441 -23.081 2.043 1.00 26.39 199 ARG A C 1
ATOM 1587 O O . ARG A 1 199 ? -0.194 -23.840 1.319 1.00 26.39 199 ARG A O 1
ATOM 1594 N N . VAL A 1 200 ? 0.955 -21.927 1.632 1.00 26.94 200 VAL A N 1
ATOM 1595 C CA . VAL A 1 200 ? 1.090 -21.610 0.205 1.00 26.94 200 VAL A CA 1
ATOM 1596 C C . VAL A 1 200 ? 2.334 -22.358 -0.278 1.00 26.94 200 VAL A C 1
ATOM 1598 O O . VAL A 1 200 ? 3.442 -22.073 0.184 1.00 26.94 200 VAL A O 1
ATOM 1601 N N . GLY A 1 201 ? 2.111 -23.415 -1.059 1.00 27.80 201 GLY A N 1
ATOM 1602 C CA . GLY A 1 201 ? 3.145 -24.270 -1.650 1.00 27.80 201 GLY A CA 1
ATOM 1603 C C . GLY A 1 201 ? 3.515 -23.837 -3.055 1.00 27.80 201 GLY A C 1
ATOM 1604 O O . GLY A 1 201 ? 2.682 -23.154 -3.685 1.00 27.80 201 GLY A O 1
#

Foldseek 3Di:
DAKWKWKDFPVRPDTPDTPVVFDKDWDWDQDPQWIWIWIWGDDQFKIKIWIWIQHPQQKIKIKMKMATADDPGIKIKIKDWFFCQQQAQWWKWWDAPVDIDTDHRYHDDDPFQWPDWRTQKMWTQHLQWIKIWGKPGIWIWGDPCVVRTIITIDIDIGDHPDMDMMMIMIHTDGHPDPPPDRPPVVVPDVDPPPDDDDDPD

Organism: NCBI:txid412755

pLDDT: mean 75.84, std 19.07, range [26.39, 96.12]

Sequence (201 aa):
YAAEFTVHDAKWTTAFFTSRTGSPTATVAEDGGATVLEITERSDEFSYTKRVTVGADDRLVVEYEFGQEGLDDAYLQLGWRPAVLWLDGAGYEVTTAEKSEEGRMTYGRGDRRVLWSGLREMRFSSIFGTWRIKTSHDMTLYDDRDKGTFFLGWDQKLADGERYRETVELTLEASSGSIGGIKVSDFEWTREAEEGYARVG

Secondary structure (DSSP, 8-state):
---EEEEE-TTSS-EEEETTS---EEEEEEETTEEEEEEEEE-SSEEEEEEEEE-TTSEEEEEEEEEESS-SSEEEEEEE--BHHHHTT-EEEEEESS-EEEEE--SS--S-SEEEEEEEEEEEEETTEEEEEEEEEEEEEE--GGGTB-EEEEEEEE-BT-EEEEEEEEEEPP-S--S--S--GGG--SS--SS------